Protein AF-A0A536F853-F1 (afdb_monomer_lite)

Sequence (204 aa):
SAFKYDHAPNEVQDAIARLVARERGAPIRIAADLKTIPLLEKLVARYEAEVRELAPIVNAVSRAVPRRRLRKLHVGLFGYSRGTAGVTLPRAIPFCASLYSLGVPPELIGLAAVSDGDWAWLRKTIPTLEAELRDAVRFFDVAALGSLPALVRESAERALVLVGAVSDEEHREVAREVRRSADRGGAELGELIVRAAAVRHFLG

Secondary structure (DSSP, 8-state):
-HHHHTS-HHHHHHHHHHHHHPPP-PPP-GGGSTTHHHHHHHHHHHHHHHHHHHHHHHHHHTTSS-----PPP--STTPPPSEETTEE---HHHHHHHHHHTT--GGGTTGGG--HHHHHHHHHHSTTHHHHHHHHHTT--GGGGGGS-HHHHHHHHHHHHHH-----HHHHHHHHHHHHHHHTT-TTHHHHHHHHHHHTT---

Foldseek 3Di:
DLLCPLDDPVVSVVVVVVVVPDDDDDDQPQVVDPVRPVLVVLLLVQLLVQCVQCAVQLVLLLVLADDPDPDDPPDDPPDDDLDDSNGRHDPPLSSQLSCLLLQHGSLLGSQLSQDPVNLVVCCVRPVCSLVVLLLSLQSHDPVCLVVGDPSSSSSNVSSCVSRNHHYDPQLNVLSVVLVVCSVVVNPCNNVSSVSSCSSSSHSD

Structure (mmCIF, N/CA/C/O backbone):
data_AF-A0A536F853-F1
#
_entry.id   AF-A0A536F853-F1
#
loop_
_atom_site.group_PDB
_atom_site.id
_atom_site.type_symbol
_atom_site.label_atom_id
_atom_site.label_alt_id
_atom_site.label_comp_id
_atom_site.label_asym_id
_atom_site.label_entity_id
_atom_site.label_seq_id
_atom_site.pdbx_PDB_ins_code
_atom_site.Cartn_x
_atom_site.Cartn_y
_atom_site.Cartn_z
_atom_site.occupancy
_atom_site.B_iso_or_equiv
_atom_site.auth_seq_id
_atom_site.auth_comp_id
_atom_site.auth_asym_id
_atom_site.auth_atom_id
_atom_site.pdbx_PDB_model_num
ATOM 1 N N 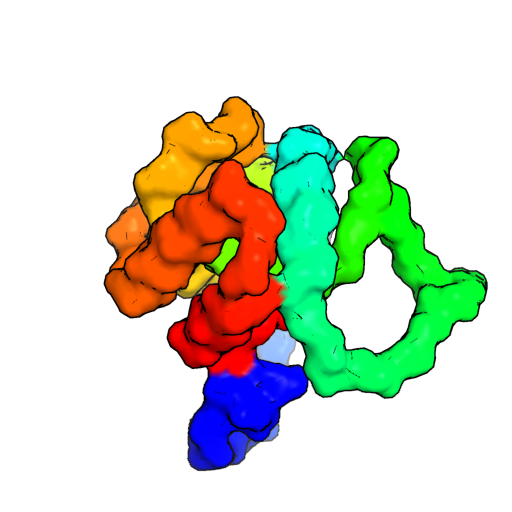. SER A 1 1 ? -1.432 -17.790 0.063 1.00 79.62 1 SER A N 1
ATOM 2 C CA . SER A 1 1 ? -2.545 -18.479 0.756 1.00 79.62 1 SER A CA 1
ATOM 3 C C . SER A 1 1 ? -3.869 -17.939 0.308 1.00 79.62 1 SER A C 1
ATOM 5 O O . SER A 1 1 ? -4.696 -18.762 -0.043 1.00 79.62 1 SER A O 1
ATOM 7 N N . ALA A 1 2 ? -4.022 -16.609 0.298 1.00 85.31 2 ALA A N 1
ATOM 8 C CA . ALA A 1 2 ? -5.221 -15.951 -0.197 1.00 85.31 2 ALA A CA 1
ATOM 9 C C . ALA A 1 2 ? -5.621 -16.478 -1.573 1.00 85.31 2 ALA A C 1
ATOM 11 O O . ALA A 1 2 ? -6.648 -17.126 -1.682 1.00 85.31 2 ALA A O 1
ATOM 12 N N . PHE A 1 3 ? -4.692 -16.451 -2.534 1.00 87.75 3 PHE A N 1
ATOM 13 C CA . PHE A 1 3 ? -4.917 -17.019 -3.866 1.00 87.75 3 PHE A CA 1
ATOM 14 C C . PHE A 1 3 ? -5.514 -18.440 -3.899 1.00 87.75 3 PHE A C 1
ATOM 16 O O . PHE A 1 3 ? -6.272 -18.755 -4.793 1.00 87.75 3 PHE A O 1
ATOM 23 N N . LYS A 1 4 ? -5.215 -19.310 -2.924 1.00 85.88 4 LYS A N 1
ATOM 24 C CA . LYS A 1 4 ? -5.749 -20.683 -2.882 1.00 85.88 4 LYS A CA 1
ATOM 25 C C . LYS A 1 4 ? -7.141 -20.782 -2.237 1.00 85.88 4 LYS A C 1
ATOM 27 O O . LYS A 1 4 ? -7.861 -21.727 -2.533 1.00 85.88 4 LYS A O 1
ATOM 32 N N . TYR A 1 5 ? -7.456 -19.909 -1.280 1.00 85.38 5 TYR A N 1
ATOM 33 C CA . TYR A 1 5 ? -8.593 -20.088 -0.364 1.00 85.38 5 TYR A CA 1
ATOM 34 C C . TYR A 1 5 ? -9.622 -18.956 -0.406 1.00 85.38 5 TYR A C 1
ATOM 36 O O . TYR A 1 5 ? -10.763 -19.190 -0.034 1.00 85.38 5 TYR A O 1
ATOM 44 N N . ASP A 1 6 ? -9.220 -17.763 -0.836 1.00 85.19 6 ASP A N 1
ATOM 45 C CA . ASP A 1 6 ? -10.055 -16.560 -0.891 1.00 85.19 6 ASP A CA 1
ATOM 46 C C . ASP A 1 6 ? -10.507 -16.246 -2.346 1.00 85.19 6 ASP A C 1
ATOM 48 O O . ASP A 1 6 ? -11.217 -15.268 -2.570 1.00 85.19 6 ASP A O 1
ATOM 52 N N . HIS A 1 7 ? -10.129 -17.090 -3.322 1.00 87.44 7 HIS A N 1
ATOM 53 C CA . HIS A 1 7 ? -10.510 -17.019 -4.745 1.00 87.44 7 HIS A CA 1
ATOM 54 C C . HIS A 1 7 ? -11.226 -18.296 -5.201 1.00 87.44 7 HIS A C 1
ATOM 56 O O . HIS A 1 7 ? -11.054 -19.363 -4.600 1.00 87.44 7 HIS A O 1
ATOM 62 N N . ALA A 1 8 ? -12.001 -18.206 -6.286 1.00 92.00 8 ALA A N 1
ATOM 63 C CA . ALA A 1 8 ? -12.771 -19.338 -6.788 1.00 92.00 8 ALA A CA 1
ATOM 64 C C . ALA A 1 8 ? -11.851 -20.447 -7.357 1.00 92.00 8 ALA A C 1
ATOM 66 O O . ALA A 1 8 ? -10.871 -20.145 -8.044 1.00 92.00 8 ALA A O 1
ATOM 67 N N . PRO A 1 9 ? -12.133 -21.746 -7.117 1.00 91.44 9 PRO A N 1
ATOM 68 C CA . PRO A 1 9 ? -11.241 -22.834 -7.536 1.00 91.44 9 PRO A CA 1
ATOM 69 C C . PRO A 1 9 ? -10.919 -22.864 -9.036 1.00 91.44 9 PRO A C 1
ATOM 71 O O . PRO A 1 9 ? -9.789 -23.179 -9.410 1.00 91.44 9 PRO A O 1
ATOM 74 N N . ASN A 1 10 ? -11.888 -22.518 -9.885 1.00 94.88 10 ASN A N 1
ATOM 75 C CA . ASN A 1 10 ? -11.713 -22.414 -11.333 1.00 94.88 10 ASN A CA 1
ATOM 76 C C . ASN A 1 10 ? -10.733 -21.291 -11.709 1.00 94.88 10 ASN A C 1
ATOM 78 O O . ASN A 1 10 ? -9.826 -21.528 -12.498 1.00 94.88 10 ASN A O 1
ATOM 82 N N . GLU A 1 11 ? -10.828 -20.112 -11.083 1.00 94.19 11 GLU A N 1
ATOM 83 C CA . GLU A 1 11 ? -9.885 -19.007 -11.324 1.00 94.19 11 GLU A CA 1
ATOM 84 C C . GLU A 1 11 ? -8.443 -19.414 -11.003 1.00 94.19 11 GLU A C 1
ATOM 86 O O . GLU A 1 11 ? -7.508 -19.096 -11.745 1.00 94.19 11 GLU A O 1
ATOM 91 N N . VAL A 1 12 ? -8.264 -20.159 -9.909 1.00 94.50 12 VAL A N 1
ATOM 92 C CA . VAL A 1 12 ? -6.960 -20.673 -9.480 1.00 94.50 12 VAL A CA 1
ATOM 93 C C . VAL A 1 12 ? -6.407 -21.678 -10.486 1.00 94.50 12 VAL A C 1
ATOM 95 O O . VAL A 1 12 ? -5.237 -21.588 -10.865 1.00 94.50 12 VAL A O 1
ATOM 98 N N . GLN A 1 13 ? -7.232 -22.625 -10.932 1.00 95.94 13 GLN A N 1
ATOM 99 C CA . GLN A 1 13 ? -6.847 -23.624 -11.931 1.00 95.94 13 GLN A CA 1
ATOM 100 C C . GLN A 1 13 ? -6.471 -22.967 -13.264 1.00 95.94 13 GLN A C 1
ATOM 102 O O . GLN A 1 13 ? -5.408 -23.265 -13.812 1.00 95.94 13 GLN A O 1
ATOM 107 N N . ASP A 1 14 ? -7.271 -22.009 -13.730 1.00 96.62 14 ASP A N 1
ATOM 108 C CA . ASP A 1 14 ? -7.024 -21.278 -14.973 1.00 96.62 14 ASP A CA 1
ATOM 109 C C . ASP A 1 14 ? -5.749 -20.433 -14.903 1.00 96.62 14 ASP A C 1
ATOM 111 O O . ASP A 1 14 ? -5.010 -20.309 -15.882 1.00 96.62 14 ASP A O 1
ATOM 115 N N . ALA A 1 15 ? -5.457 -19.820 -13.755 1.00 95.31 15 ALA A N 1
ATOM 116 C CA . ALA A 1 15 ? -4.211 -19.085 -13.559 1.00 95.31 15 ALA A CA 1
ATOM 117 C C . ALA A 1 15 ? -2.985 -20.010 -13.570 1.00 95.31 15 ALA A C 1
ATOM 119 O O . ALA A 1 15 ? -1.967 -19.658 -14.167 1.00 95.31 15 ALA A O 1
ATOM 120 N N . ILE A 1 16 ? -3.080 -21.197 -12.956 1.00 95.75 16 ILE A N 1
ATOM 121 C CA . ILE A 1 16 ? -2.013 -22.208 -13.003 1.00 95.75 16 ILE A CA 1
ATOM 122 C C . ILE A 1 16 ? -1.793 -22.666 -14.446 1.00 95.75 16 ILE A C 1
ATOM 124 O O . ILE A 1 16 ? -0.651 -22.680 -14.903 1.00 95.75 16 ILE A O 1
ATOM 128 N N . ALA A 1 17 ? -2.863 -22.976 -15.183 1.00 96.88 17 ALA A N 1
ATOM 129 C CA . ALA A 1 17 ? -2.776 -23.366 -16.587 1.00 96.88 17 ALA A CA 1
ATOM 130 C C . ALA A 1 17 ? -2.104 -22.273 -17.436 1.00 96.88 17 ALA A C 1
ATOM 132 O O . ALA A 1 17 ? -1.178 -22.559 -18.196 1.00 96.88 17 ALA A O 1
ATOM 133 N N . ARG A 1 18 ? -2.491 -21.004 -17.237 1.00 95.88 18 ARG A N 1
ATOM 134 C CA . ARG A 1 18 ? -1.860 -19.846 -17.891 1.00 95.88 18 ARG A CA 1
ATOM 135 C C . ARG A 1 18 ? -0.381 -19.704 -17.544 1.00 95.88 18 ARG A C 1
ATOM 137 O O . ARG A 1 18 ? 0.411 -19.397 -18.429 1.00 95.88 18 ARG A O 1
ATOM 144 N N . LEU A 1 19 ? 0.002 -19.919 -16.286 1.00 94.44 19 LEU A N 1
ATOM 145 C CA . LEU A 1 19 ? 1.399 -19.834 -15.857 1.00 94.44 19 LEU A CA 1
ATOM 146 C C . LEU A 1 19 ? 2.252 -20.945 -16.483 1.00 94.44 19 LEU A C 1
ATOM 148 O O . LEU A 1 19 ? 3.362 -20.672 -16.929 1.00 94.44 19 LEU A O 1
ATOM 152 N N . VAL A 1 20 ? 1.729 -22.173 -16.539 1.00 95.62 20 VAL A N 1
ATOM 153 C CA . VAL A 1 20 ? 2.411 -23.331 -17.140 1.00 95.62 20 VAL A CA 1
ATOM 154 C C . VAL A 1 20 ? 2.574 -23.162 -18.650 1.00 95.62 20 VAL A C 1
ATOM 156 O O . VAL A 1 20 ? 3.631 -23.482 -19.185 1.00 95.62 20 VAL A O 1
ATOM 159 N N . ALA A 1 21 ? 1.555 -22.635 -19.330 1.00 96.38 21 ALA A N 1
ATOM 160 C CA . ALA A 1 21 ? 1.582 -22.421 -20.775 1.00 96.38 21 ALA A CA 1
ATOM 161 C C . ALA A 1 21 ? 2.441 -21.218 -21.207 1.00 96.38 21 ALA A C 1
ATOM 163 O O . ALA A 1 21 ? 2.721 -21.059 -22.394 1.00 96.38 21 ALA A O 1
ATOM 164 N N . ARG A 1 22 ? 2.836 -20.336 -20.279 1.00 94.25 22 ARG A N 1
ATOM 165 C CA . ARG A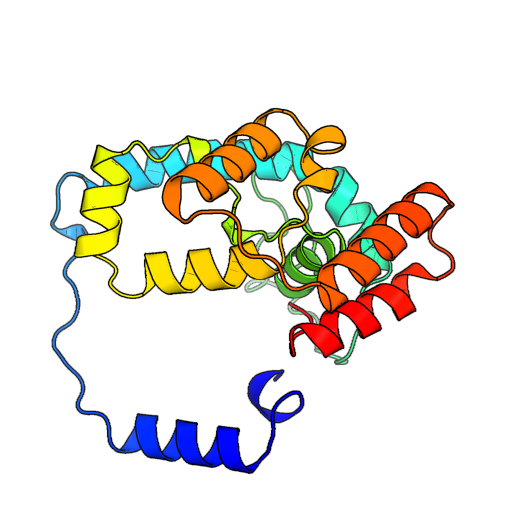 1 22 ? 3.525 -19.090 -20.620 1.00 94.25 22 ARG A CA 1
ATOM 166 C C . ARG A 1 22 ? 5.007 -19.315 -20.893 1.00 94.25 22 ARG A C 1
ATOM 168 O O . ARG A 1 22 ? 5.764 -19.740 -20.021 1.00 94.25 22 ARG A O 1
ATOM 175 N N . GLU A 1 23 ? 5.446 -18.907 -22.077 1.00 93.50 23 GLU A N 1
ATOM 176 C CA . GLU A 1 23 ? 6.867 -18.853 -22.404 1.00 93.50 23 GLU A CA 1
ATOM 177 C C . GLU A 1 23 ? 7.581 -17.762 -21.594 1.00 93.50 23 GLU A C 1
ATOM 179 O O . GLU A 1 23 ? 7.092 -16.640 -21.418 1.00 93.50 23 GLU A O 1
ATOM 184 N N . ARG A 1 24 ? 8.763 -18.104 -21.073 1.00 90.75 24 ARG A N 1
ATOM 185 C CA . ARG A 1 24 ? 9.598 -17.173 -20.309 1.00 90.75 24 ARG A CA 1
ATOM 186 C C . ARG A 1 24 ? 10.368 -16.274 -21.272 1.00 90.75 24 ARG A C 1
ATOM 188 O O . ARG A 1 24 ? 11.168 -16.759 -22.063 1.00 90.75 24 ARG A O 1
ATOM 195 N N . GLY A 1 25 ? 10.141 -14.967 -21.165 1.00 88.19 25 GLY A N 1
ATOM 196 C CA . GLY A 1 25 ? 10.898 -13.956 -21.899 1.00 88.19 25 GLY A CA 1
ATOM 197 C C . GLY A 1 25 ? 12.247 -13.623 -21.255 1.00 88.19 25 GLY A C 1
ATOM 198 O O . GLY A 1 25 ? 12.592 -14.112 -20.177 1.00 88.19 25 GLY A O 1
ATOM 199 N N . ALA A 1 26 ? 13.002 -12.746 -21.917 1.00 90.62 26 ALA A N 1
ATOM 200 C CA . ALA A 1 26 ? 14.239 -12.196 -21.376 1.00 90.62 26 ALA A CA 1
ATOM 201 C C . ALA A 1 26 ? 13.973 -11.312 -20.137 1.00 90.62 26 ALA A C 1
ATOM 203 O O . ALA A 1 26 ? 12.935 -10.647 -20.066 1.00 90.62 26 ALA A O 1
ATOM 204 N N . PRO A 1 27 ? 14.904 -11.265 -19.167 1.00 90.00 27 PRO A N 1
ATOM 205 C CA . PRO A 1 27 ? 14.763 -10.410 -17.997 1.00 90.00 27 PRO A CA 1
ATOM 206 C C . PRO A 1 27 ? 14.917 -8.931 -18.362 1.00 90.00 27 PRO A C 1
ATOM 208 O O . PRO A 1 27 ? 15.705 -8.559 -19.235 1.00 90.00 27 PRO A O 1
ATOM 211 N N . ILE A 1 28 ? 14.219 -8.075 -17.621 1.00 89.06 28 ILE A N 1
ATOM 212 C CA . ILE A 1 28 ? 14.357 -6.623 -17.730 1.00 89.06 28 ILE A CA 1
ATOM 213 C C . ILE A 1 28 ? 15.656 -6.203 -17.028 1.00 89.06 28 ILE A C 1
ATOM 215 O O . ILE A 1 28 ? 15.852 -6.467 -15.842 1.00 89.06 28 ILE A O 1
ATOM 219 N N . ARG A 1 29 ? 16.563 -5.535 -17.750 1.00 88.88 29 ARG A N 1
ATOM 220 C CA . ARG A 1 29 ? 17.884 -5.118 -17.240 1.00 88.88 29 ARG A CA 1
ATOM 221 C C . ARG A 1 29 ? 17.847 -3.744 -16.563 1.00 88.88 29 ARG A C 1
ATOM 223 O O . ARG A 1 29 ? 18.504 -2.812 -17.008 1.00 88.88 29 ARG A O 1
ATOM 230 N N . ILE A 1 30 ? 17.091 -3.632 -15.472 1.00 88.31 30 ILE A N 1
ATOM 231 C CA . ILE A 1 30 ? 16.864 -2.358 -14.762 1.00 88.31 30 ILE A CA 1
ATOM 232 C C . ILE A 1 30 ? 18.168 -1.784 -14.180 1.00 88.31 30 ILE A C 1
ATOM 234 O O . ILE A 1 30 ? 18.429 -0.591 -14.287 1.00 88.31 30 ILE A O 1
ATOM 238 N N . ALA A 1 31 ? 19.034 -2.630 -13.616 1.00 84.12 31 ALA A N 1
ATOM 239 C CA . ALA A 1 31 ? 20.255 -2.191 -12.931 1.00 84.12 31 ALA A CA 1
ATOM 240 C C . ALA A 1 31 ? 21.306 -1.518 -13.839 1.00 84.12 31 ALA A C 1
ATOM 242 O O . ALA A 1 31 ? 22.220 -0.882 -13.328 1.00 84.12 31 ALA A O 1
ATOM 243 N N . ALA A 1 32 ? 21.198 -1.661 -15.164 1.00 86.12 32 ALA A N 1
ATOM 244 C CA . ALA A 1 32 ? 22.125 -1.038 -16.111 1.00 86.12 32 ALA A CA 1
ATOM 245 C C . ALA A 1 32 ? 21.784 0.433 -16.419 1.00 86.12 32 ALA A C 1
ATOM 247 O O . ALA A 1 32 ? 22.607 1.138 -16.998 1.00 86.12 32 ALA A O 1
ATOM 248 N N . ASP A 1 33 ? 20.582 0.895 -16.063 1.00 91.25 33 ASP A N 1
ATOM 249 C CA . ASP A 1 33 ? 20.176 2.284 -16.265 1.00 91.25 33 ASP A CA 1
ATOM 250 C C . ASP A 1 33 ? 20.724 3.171 -15.136 1.00 91.25 33 ASP A C 1
ATOM 252 O O . ASP A 1 33 ? 20.534 2.888 -13.950 1.00 91.25 33 ASP A O 1
ATOM 256 N N . LEU A 1 34 ? 21.377 4.275 -15.507 1.00 92.75 34 LEU A N 1
ATOM 257 C CA . LEU A 1 34 ? 21.958 5.242 -14.571 1.00 92.75 34 LEU A CA 1
ATOM 258 C C . LEU A 1 34 ? 20.906 5.902 -13.661 1.00 92.75 34 LEU A C 1
ATOM 260 O O . LEU A 1 34 ? 21.263 6.433 -12.611 1.00 92.75 34 LEU A O 1
ATOM 264 N N . LYS A 1 35 ? 19.618 5.866 -14.031 1.00 92.50 35 LYS A N 1
ATOM 265 C CA . LYS A 1 35 ? 18.515 6.379 -13.205 1.00 92.50 35 LYS A CA 1
ATOM 266 C C . LYS A 1 35 ? 18.144 5.469 -12.037 1.00 92.50 35 LYS A C 1
ATOM 268 O O . LYS A 1 35 ? 17.580 5.958 -11.061 1.00 92.50 35 LYS A O 1
ATOM 273 N N . THR A 1 36 ? 18.447 4.175 -12.116 1.00 94.06 36 THR A N 1
ATOM 274 C CA . THR A 1 36 ? 17.911 3.169 -11.189 1.00 94.06 36 THR A CA 1
ATOM 275 C C . THR A 1 36 ? 18.331 3.412 -9.744 1.00 94.06 36 THR A C 1
ATOM 277 O O . THR A 1 36 ? 17.473 3.485 -8.866 1.00 94.06 36 THR A O 1
ATOM 280 N N . ILE A 1 37 ? 19.635 3.551 -9.489 1.00 95.00 37 ILE A N 1
ATOM 281 C CA . ILE A 1 37 ? 20.154 3.718 -8.123 1.00 95.00 37 ILE A CA 1
ATOM 282 C C . ILE A 1 37 ? 19.717 5.062 -7.514 1.00 95.00 37 ILE A C 1
ATOM 284 O O . ILE A 1 37 ? 19.120 5.033 -6.437 1.00 95.00 37 ILE A O 1
ATOM 288 N N . PRO A 1 38 ? 19.870 6.218 -8.197 1.00 95.12 38 PRO A N 1
ATOM 289 C CA . PRO A 1 38 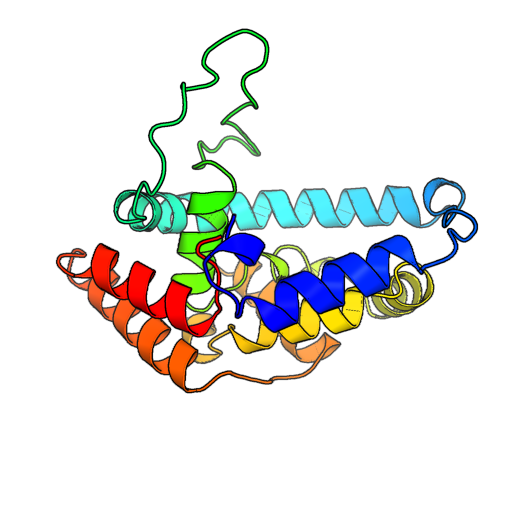? 19.414 7.498 -7.651 1.00 95.12 38 PRO A CA 1
ATOM 290 C C . PRO A 1 38 ? 17.910 7.555 -7.360 1.00 95.12 38 PRO A C 1
ATOM 292 O O . PRO A 1 38 ? 17.489 8.197 -6.400 1.00 95.12 38 PRO A O 1
ATOM 295 N N . LEU A 1 39 ? 17.075 6.913 -8.186 1.00 95.81 39 LEU A N 1
ATOM 296 C CA . LEU A 1 39 ? 15.633 6.850 -7.938 1.00 95.81 39 LEU A CA 1
ATOM 297 C C . LEU A 1 39 ? 15.307 5.964 -6.730 1.00 95.81 39 LEU A C 1
ATOM 299 O O . LEU A 1 39 ? 14.489 6.347 -5.895 1.00 95.81 39 LEU A O 1
ATOM 303 N N . LEU A 1 40 ? 15.963 4.807 -6.613 1.00 95.31 40 LEU A N 1
ATOM 304 C CA . LEU A 1 40 ? 15.784 3.906 -5.476 1.00 95.31 40 LEU A CA 1
ATOM 305 C C . LEU A 1 40 ? 16.160 4.584 -4.153 1.00 95.31 40 LEU A C 1
ATOM 307 O O . LEU A 1 40 ? 15.410 4.475 -3.190 1.00 95.31 40 LEU A O 1
ATOM 311 N N . GLU A 1 41 ? 17.271 5.317 -4.104 1.00 96.25 41 GLU A N 1
ATOM 312 C CA . GLU A 1 41 ? 17.703 6.040 -2.900 1.00 96.25 41 GLU A CA 1
ATOM 313 C C . GLU A 1 41 ? 16.665 7.077 -2.448 1.00 96.25 41 GLU A C 1
ATOM 315 O O . GLU A 1 41 ? 16.319 7.134 -1.266 1.00 96.25 41 GLU A O 1
ATOM 320 N N . LYS A 1 42 ? 16.100 7.848 -3.389 1.00 97.12 42 LYS A N 1
ATOM 321 C CA . LYS A 1 42 ? 15.022 8.812 -3.100 1.00 97.12 42 LYS A CA 1
ATOM 322 C C . LYS A 1 42 ? 13.762 8.121 -2.581 1.00 97.12 42 LYS A C 1
ATOM 324 O O . LYS A 1 42 ? 13.178 8.575 -1.597 1.00 97.12 42 LYS A O 1
ATOM 329 N N . LEU A 1 43 ? 13.357 7.026 -3.228 1.00 96.81 43 LEU A N 1
ATOM 330 C CA . LEU A 1 43 ? 12.198 6.227 -2.827 1.00 96.81 43 LEU A CA 1
ATOM 331 C C . LEU A 1 43 ? 12.377 5.645 -1.425 1.00 96.81 43 LEU A C 1
ATOM 333 O O . LEU A 1 43 ? 11.475 5.773 -0.604 1.00 96.81 43 LEU A O 1
ATOM 337 N N . VAL A 1 44 ? 13.539 5.057 -1.128 1.00 96.38 44 VAL A N 1
ATOM 338 C CA . VAL A 1 44 ? 13.849 4.482 0.190 1.00 96.38 44 VAL A CA 1
ATOM 339 C C . VAL A 1 44 ? 13.824 5.561 1.266 1.00 96.38 44 VAL A C 1
ATOM 341 O O . VAL A 1 44 ? 13.143 5.386 2.275 1.00 96.38 44 VAL A O 1
ATOM 344 N N . ALA A 1 45 ? 14.488 6.698 1.041 1.00 96.81 45 ALA A N 1
ATOM 345 C CA . ALA A 1 45 ? 14.506 7.794 2.006 1.00 96.81 45 ALA A CA 1
ATOM 346 C C . ALA A 1 45 ? 13.088 8.300 2.324 1.00 96.81 45 ALA A C 1
ATOM 348 O O . ALA A 1 45 ? 12.753 8.538 3.489 1.00 96.81 45 ALA A O 1
ATOM 349 N N . ARG A 1 46 ? 12.235 8.424 1.297 1.00 97.75 46 ARG A N 1
ATOM 350 C CA . ARG A 1 46 ? 10.845 8.853 1.471 1.00 97.75 46 ARG A CA 1
ATOM 351 C C . ARG A 1 46 ? 9.990 7.793 2.159 1.00 97.75 46 ARG A C 1
ATOM 353 O O . ARG A 1 46 ? 9.283 8.114 3.112 1.00 97.75 46 ARG A O 1
ATOM 360 N N . TYR A 1 47 ? 10.100 6.541 1.725 1.00 97.31 47 TYR A N 1
ATOM 361 C CA . TYR A 1 47 ? 9.405 5.402 2.318 1.00 97.31 47 TYR A CA 1
ATOM 362 C C . TYR A 1 47 ? 9.718 5.274 3.813 1.00 97.31 47 TYR A C 1
ATOM 364 O O . TYR A 1 47 ? 8.809 5.179 4.631 1.00 97.31 47 TYR A O 1
ATOM 372 N N . GLU A 1 48 ? 10.993 5.343 4.203 1.00 95.25 48 GLU A N 1
ATOM 373 C CA . GLU A 1 48 ? 11.397 5.249 5.608 1.00 95.25 48 GLU A CA 1
ATOM 374 C C . GLU A 1 48 ? 10.870 6.402 6.470 1.00 95.25 48 GLU A C 1
ATOM 376 O O . GLU A 1 48 ? 10.574 6.200 7.651 1.00 95.25 48 GLU A O 1
ATOM 381 N N . ALA A 1 49 ? 10.766 7.610 5.909 1.00 96.56 49 ALA A N 1
ATOM 382 C CA . ALA A 1 49 ? 10.204 8.762 6.606 1.00 96.56 49 ALA A CA 1
ATOM 383 C C . ALA A 1 49 ? 8.698 8.595 6.855 1.00 96.56 49 ALA A C 1
ATOM 385 O O . ALA A 1 49 ? 8.239 8.775 7.981 1.00 96.56 49 ALA A O 1
ATOM 386 N N . GLU A 1 50 ? 7.947 8.169 5.843 1.00 97.38 50 GLU A N 1
ATOM 387 C CA . GLU A 1 50 ? 6.502 7.931 5.947 1.00 97.38 50 GLU A CA 1
ATOM 388 C C . GLU A 1 50 ? 6.164 6.737 6.841 1.00 97.38 50 GLU A C 1
ATOM 390 O O . GLU A 1 50 ? 5.248 6.794 7.662 1.00 97.38 50 GLU A O 1
ATOM 395 N N . VAL A 1 51 ? 6.943 5.659 6.750 1.00 95.12 51 VAL A N 1
ATOM 396 C CA . VAL A 1 51 ? 6.784 4.484 7.611 1.00 95.12 51 VAL A CA 1
ATOM 397 C C . VAL A 1 51 ? 6.974 4.837 9.086 1.00 95.12 51 VAL A C 1
ATOM 399 O O . VAL A 1 51 ? 6.262 4.296 9.935 1.00 95.12 51 VAL A O 1
ATOM 402 N N . ARG A 1 52 ? 7.888 5.762 9.413 1.00 95.12 52 ARG A N 1
ATOM 403 C CA . ARG A 1 52 ? 8.037 6.275 10.784 1.00 95.12 52 ARG A CA 1
ATOM 404 C C . ARG A 1 52 ? 6.774 6.985 11.271 1.00 95.12 52 ARG A C 1
ATOM 406 O O . ARG A 1 52 ? 6.364 6.736 12.402 1.00 95.12 52 ARG A O 1
ATOM 413 N N . GLU A 1 53 ? 6.139 7.805 10.433 1.00 95.38 53 GLU A N 1
ATOM 414 C CA . GLU A 1 53 ? 4.877 8.477 10.780 1.00 95.38 53 GLU A CA 1
ATOM 415 C C . GLU A 1 53 ? 3.710 7.488 10.937 1.00 95.38 53 GLU A C 1
ATOM 417 O O . GLU A 1 53 ? 2.865 7.649 11.818 1.00 95.38 53 GLU A O 1
ATOM 422 N N . LEU A 1 54 ? 3.679 6.431 10.120 1.00 95.50 54 LEU A N 1
ATOM 423 C CA . LEU A 1 54 ? 2.636 5.401 10.163 1.00 95.50 54 LEU A CA 1
ATOM 424 C C . LEU A 1 54 ? 2.801 4.401 11.308 1.00 95.50 54 LEU A C 1
ATOM 426 O O . LEU A 1 54 ? 1.826 3.747 11.691 1.00 95.50 54 LEU A O 1
ATOM 430 N N . ALA A 1 55 ? 4.006 4.258 11.862 1.00 94.06 55 ALA A N 1
ATOM 431 C CA . ALA A 1 55 ? 4.316 3.208 12.826 1.00 94.06 55 ALA A CA 1
ATOM 432 C C . ALA A 1 55 ? 3.353 3.158 14.030 1.00 94.06 55 ALA A C 1
ATOM 434 O O . ALA A 1 55 ? 2.893 2.057 14.346 1.00 94.06 55 ALA A O 1
ATOM 435 N N . PRO A 1 56 ? 2.977 4.274 14.693 1.00 94.06 56 PRO A N 1
ATOM 436 C CA . PRO A 1 56 ? 2.026 4.234 15.806 1.00 94.06 56 PRO A CA 1
ATOM 437 C C . PRO A 1 56 ? 0.644 3.708 15.392 1.00 94.06 56 PRO A C 1
ATOM 439 O O . PRO A 1 56 ? 0.091 2.836 16.064 1.00 94.06 56 PRO A O 1
ATOM 442 N N . ILE A 1 57 ? 0.125 4.180 14.254 1.00 93.88 57 ILE A N 1
ATOM 443 C CA . ILE A 1 57 ? -1.197 3.812 13.723 1.00 93.88 57 ILE A CA 1
ATOM 444 C C . ILE A 1 57 ? -1.213 2.324 13.354 1.00 93.88 57 ILE A C 1
ATOM 446 O O . ILE A 1 57 ? -2.069 1.560 13.807 1.00 93.88 57 ILE A O 1
ATOM 450 N N . VAL A 1 58 ? -0.213 1.876 12.591 1.00 94.88 58 VAL A N 1
ATOM 451 C CA . VAL A 1 58 ? -0.104 0.481 12.153 1.00 94.88 58 VAL A CA 1
ATOM 452 C C . VAL A 1 58 ? 0.079 -0.466 13.343 1.00 94.88 58 VAL A C 1
ATOM 454 O O . VAL A 1 58 ? -0.523 -1.544 13.375 1.00 94.88 58 VAL A O 1
ATOM 457 N N . ASN A 1 59 ? 0.863 -0.079 14.352 1.00 94.00 59 ASN A N 1
ATOM 458 C CA . ASN A 1 59 ? 1.067 -0.869 15.569 1.00 94.00 59 ASN A CA 1
ATOM 459 C C . ASN A 1 59 ? -0.177 -0.948 16.464 1.00 94.00 59 ASN A C 1
ATOM 461 O O . ASN A 1 59 ? -0.314 -1.911 17.223 1.00 94.00 59 ASN A O 1
ATOM 465 N N . ALA A 1 60 ? -1.072 0.038 16.416 1.00 93.12 60 ALA A N 1
ATOM 466 C CA . ALA A 1 60 ? -2.349 -0.025 17.119 1.00 93.12 60 ALA A CA 1
ATOM 467 C C . ALA A 1 60 ? -3.294 -1.022 16.429 1.00 93.12 60 ALA A C 1
ATOM 469 O O . ALA A 1 60 ? -3.747 -1.980 17.056 1.00 93.12 60 ALA A O 1
ATOM 470 N N . VAL A 1 61 ? -3.500 -0.865 15.117 1.00 94.19 61 VAL A N 1
ATOM 471 C CA . VAL A 1 61 ? -4.451 -1.681 14.340 1.00 94.19 61 VAL A CA 1
ATOM 472 C C . VAL A 1 61 ? -3.984 -3.128 14.172 1.00 94.19 61 VAL A C 1
ATOM 474 O O . VAL A 1 61 ? -4.784 -4.058 14.263 1.00 94.19 61 VAL A O 1
ATOM 477 N N . SER A 1 62 ? -2.676 -3.357 14.014 1.00 93.38 62 SER A N 1
ATOM 478 C CA . SER A 1 62 ? -2.135 -4.701 13.748 1.00 93.38 62 SER A CA 1
ATOM 479 C C . SER A 1 62 ? -2.365 -5.704 14.882 1.00 93.38 62 SER A C 1
ATOM 481 O O . SER A 1 62 ? -2.292 -6.912 14.651 1.00 93.38 62 SER A O 1
ATOM 483 N N . ARG A 1 63 ? -2.681 -5.234 16.097 1.00 92.50 63 ARG A N 1
ATOM 484 C CA . ARG A 1 63 ? -3.034 -6.092 17.242 1.00 92.50 63 ARG A CA 1
ATOM 485 C C . ARG A 1 63 ? -4.377 -6.792 17.052 1.00 92.50 63 ARG A C 1
ATOM 487 O O . ARG A 1 63 ? -4.546 -7.892 17.566 1.00 92.50 63 ARG A O 1
ATOM 494 N N . ALA A 1 64 ? -5.289 -6.175 16.303 1.00 93.50 64 ALA A N 1
ATOM 495 C CA . ALA A 1 64 ? -6.599 -6.728 15.980 1.00 93.50 64 ALA A CA 1
ATOM 496 C C . ALA A 1 64 ? -6.579 -7.618 14.723 1.00 93.50 64 ALA A C 1
ATOM 498 O O . ALA A 1 64 ? -7.562 -8.296 14.435 1.00 93.50 64 ALA A O 1
ATOM 499 N N . VAL A 1 65 ? -5.467 -7.656 13.975 1.00 92.50 65 VAL A N 1
ATOM 500 C CA . VAL A 1 65 ? -5.364 -8.476 12.761 1.00 92.50 65 VAL A CA 1
ATOM 501 C C . VAL A 1 65 ? -5.403 -9.969 13.131 1.00 92.50 65 VAL A C 1
ATOM 503 O O . VAL A 1 65 ? -4.547 -10.447 13.887 1.00 92.50 65 VAL A O 1
ATOM 506 N N . PRO A 1 66 ? -6.345 -10.751 12.571 1.00 86.88 66 PRO A N 1
ATOM 507 C CA . PRO A 1 66 ? -6.529 -12.151 12.926 1.00 86.88 66 PRO A CA 1
ATOM 508 C C . PRO A 1 66 ? -5.323 -13.002 12.525 1.00 86.88 66 PRO A C 1
ATOM 510 O O . PRO A 1 66 ? -4.823 -12.975 11.395 1.00 86.88 66 PRO A O 1
ATOM 513 N N . ARG A 1 67 ? -4.885 -13.863 13.443 1.00 76.38 67 ARG A N 1
ATOM 514 C CA . ARG A 1 67 ? -3.804 -14.821 13.193 1.00 76.38 67 ARG A CA 1
ATOM 515 C C . ARG A 1 67 ? -4.355 -16.090 12.547 1.00 76.38 67 ARG A C 1
ATOM 517 O O . ARG A 1 67 ? -4.545 -17.099 13.210 1.00 76.38 67 ARG A O 1
ATOM 524 N N . ARG A 1 68 ? -4.550 -16.082 11.224 1.00 63.09 68 ARG A N 1
ATOM 525 C CA . ARG A 1 68 ? -5.084 -17.249 10.480 1.00 63.09 68 ARG A CA 1
ATOM 526 C C . ARG A 1 68 ? -4.133 -18.462 10.385 1.00 63.09 68 ARG A C 1
ATOM 528 O O . ARG A 1 68 ? -4.498 -19.477 9.803 1.00 63.09 68 ARG A O 1
ATOM 535 N N . ARG A 1 69 ? -2.893 -18.392 10.894 1.00 60.91 69 ARG A N 1
ATOM 536 C CA . ARG A 1 69 ? -1.944 -19.528 10.902 1.00 60.91 69 ARG A CA 1
ATOM 537 C C . ARG A 1 69 ? -1.101 -19.563 12.175 1.00 60.91 69 ARG A C 1
ATOM 539 O O . ARG A 1 69 ? -0.363 -18.615 12.441 1.00 60.91 69 ARG A O 1
ATOM 546 N N . LEU A 1 70 ? -1.106 -20.702 12.868 1.00 40.97 70 LEU A N 1
ATOM 547 C CA . LEU A 1 70 ? -0.076 -21.082 13.839 1.00 40.97 70 LEU A CA 1
ATOM 548 C C . LEU A 1 70 ? 1.227 -21.377 13.077 1.00 40.97 70 LEU A C 1
ATOM 550 O O . LEU A 1 70 ? 1.499 -22.507 12.684 1.00 40.97 70 LEU A O 1
ATOM 554 N N . ARG A 1 71 ? 2.015 -20.342 12.769 1.00 53.44 71 ARG A N 1
ATOM 555 C CA . ARG A 1 71 ? 3.354 -20.517 12.184 1.00 53.44 71 ARG A CA 1
ATOM 556 C C . ARG A 1 71 ? 4.372 -20.620 13.316 1.00 53.44 71 ARG A C 1
ATOM 558 O O . ARG A 1 71 ? 4.310 -19.813 14.243 1.00 53.44 71 ARG A O 1
ATOM 565 N N . LYS A 1 72 ? 5.356 -21.524 13.201 1.00 42.06 72 LYS A N 1
ATOM 566 C CA . LYS A 1 72 ? 6.595 -21.417 13.991 1.00 42.06 72 LYS A CA 1
ATOM 567 C C . LYS A 1 72 ? 7.114 -19.983 13.847 1.00 42.06 72 LYS A C 1
ATOM 569 O O . LYS A 1 72 ? 7.276 -19.480 12.731 1.00 42.06 72 LYS A O 1
ATOM 574 N N . LEU A 1 73 ? 7.319 -19.290 14.964 1.00 47.78 73 LEU A N 1
ATOM 575 C CA . LEU A 1 73 ? 7.984 -17.995 14.932 1.00 47.78 73 LEU A CA 1
ATOM 576 C C . LEU A 1 73 ? 9.399 -18.226 14.386 1.00 47.78 73 LEU A C 1
ATOM 578 O O . LEU A 1 73 ? 10.161 -18.988 14.967 1.00 47.78 73 LEU A O 1
ATOM 582 N N . HIS A 1 74 ? 9.759 -17.570 13.280 1.00 49.34 74 HIS A N 1
ATOM 583 C CA . HIS A 1 74 ? 11.165 -17.389 12.910 1.00 49.34 74 HIS A CA 1
ATOM 584 C C . HIS A 1 74 ? 11.794 -16.415 13.923 1.00 49.34 74 HIS A C 1
ATOM 586 O O . HIS A 1 74 ? 11.886 -15.215 13.670 1.00 49.34 74 HIS A O 1
ATOM 592 N N . VAL A 1 75 ? 12.094 -16.916 15.122 1.00 47.91 75 VAL A N 1
ATOM 593 C CA . VAL A 1 75 ? 12.977 -16.298 16.119 1.00 47.91 75 VAL A CA 1
ATOM 594 C C . VAL A 1 75 ? 14.320 -17.015 16.015 1.00 47.91 75 VAL A C 1
ATOM 596 O O . VAL A 1 75 ? 14.363 -18.238 16.111 1.00 47.91 75 VAL A O 1
ATOM 599 N N . GLY A 1 76 ? 15.393 -16.271 15.745 1.00 46.97 76 GLY A N 1
ATOM 600 C CA . GLY A 1 76 ? 16.740 -16.810 15.525 1.00 46.97 76 GLY A CA 1
ATOM 601 C C . GLY A 1 76 ? 17.489 -16.084 14.403 1.00 46.97 76 GLY A C 1
ATOM 602 O O . GLY A 1 76 ? 16.996 -15.090 13.875 1.00 46.97 76 GLY A O 1
ATOM 603 N N . LEU A 1 77 ? 18.656 -16.611 14.023 1.00 43.94 77 LEU A N 1
ATOM 604 C CA . LEU A 1 77 ? 19.647 -16.028 13.096 1.00 43.94 77 LEU A CA 1
ATOM 605 C C . LEU A 1 77 ? 19.112 -15.657 11.688 1.00 43.94 77 LEU A C 1
ATOM 607 O O . LEU A 1 77 ? 19.743 -14.887 10.976 1.00 43.94 77 LEU A O 1
ATOM 611 N N . PHE A 1 78 ? 17.936 -16.167 11.303 1.00 44.72 78 PHE A N 1
ATOM 612 C CA . PHE A 1 78 ? 17.247 -15.885 10.030 1.00 44.72 78 PHE A CA 1
ATOM 613 C C . PHE A 1 78 ? 15.947 -15.078 10.206 1.00 44.72 78 PHE A C 1
ATOM 615 O O . PHE A 1 78 ? 15.080 -15.056 9.329 1.00 44.72 78 PHE A O 1
ATOM 622 N N . GLY A 1 79 ? 15.748 -14.472 11.377 1.00 43.09 79 GLY A N 1
ATOM 623 C CA . GLY A 1 79 ? 14.641 -13.559 11.621 1.00 43.09 79 GLY A CA 1
ATOM 624 C C . GLY A 1 79 ? 14.887 -12.239 10.899 1.00 43.09 79 GLY A C 1
ATOM 625 O O . GLY A 1 79 ? 15.888 -11.577 11.152 1.00 43.09 79 GLY A O 1
ATOM 626 N N . TYR A 1 80 ? 13.967 -11.834 10.023 1.00 48.19 80 TYR A N 1
ATOM 627 C CA . TYR A 1 80 ? 13.973 -10.480 9.470 1.00 48.19 80 TYR A CA 1
ATOM 628 C C . TYR A 1 80 ? 13.951 -9.466 10.619 1.00 48.19 80 TYR A C 1
ATOM 630 O O . TYR A 1 80 ? 13.132 -9.594 11.539 1.00 48.19 80 TYR A O 1
ATOM 638 N N . SER A 1 81 ? 14.863 -8.488 10.572 1.00 49.81 81 SER A N 1
ATOM 639 C CA . SER A 1 81 ? 14.891 -7.387 11.535 1.00 49.81 81 SER A CA 1
ATOM 640 C C . SER A 1 81 ? 13.498 -6.769 11.629 1.00 49.81 81 SER A C 1
ATOM 642 O O . SER A 1 81 ? 12.872 -6.462 10.618 1.00 49.81 81 SER A O 1
ATOM 644 N N . ARG A 1 82 ? 12.999 -6.615 12.858 1.00 57.31 82 ARG A N 1
ATOM 645 C CA . ARG A 1 82 ? 11.731 -5.917 13.133 1.00 57.31 82 ARG A CA 1
ATOM 646 C C . ARG A 1 82 ? 11.919 -4.405 13.255 1.00 57.31 82 ARG A C 1
ATOM 648 O O . ARG A 1 82 ? 10.932 -3.697 13.419 1.00 57.31 82 ARG A O 1
ATOM 655 N N . GLY A 1 83 ? 13.174 -3.952 13.227 1.00 57.03 83 GLY A N 1
ATOM 656 C CA . GLY A 1 83 ? 13.558 -2.552 13.236 1.00 57.03 83 GLY A CA 1
ATOM 657 C C . GLY A 1 83 ? 13.914 -2.104 11.828 1.00 57.03 83 GLY A C 1
ATOM 658 O O . GLY A 1 83 ? 14.920 -2.553 11.278 1.00 57.03 83 GLY A O 1
ATOM 659 N N . THR A 1 84 ? 13.103 -1.218 11.269 1.00 62.94 84 THR A N 1
ATOM 660 C CA . THR A 1 84 ? 13.406 -0.446 10.057 1.00 62.94 84 THR A CA 1
ATOM 661 C C . THR A 1 84 ? 13.195 1.018 10.405 1.00 62.94 84 THR A C 1
ATOM 663 O O . THR A 1 84 ? 12.225 1.340 11.090 1.00 62.94 84 THR A O 1
ATOM 666 N N . ALA A 1 85 ? 14.108 1.898 9.991 1.00 61.28 85 ALA A N 1
ATOM 667 C CA . ALA A 1 85 ? 14.016 3.334 10.259 1.00 61.28 85 ALA A CA 1
ATOM 668 C C . ALA A 1 85 ? 13.833 3.712 11.754 1.00 61.28 85 ALA A C 1
ATOM 670 O O . ALA A 1 85 ? 13.143 4.673 12.079 1.00 61.28 85 ALA A O 1
ATOM 671 N N . GLY A 1 86 ? 14.414 2.945 12.687 1.00 72.56 86 GLY A N 1
ATOM 672 C CA . GLY A 1 86 ? 14.355 3.232 14.131 1.00 72.56 86 GLY A CA 1
ATOM 673 C C . GLY A 1 86 ? 13.023 2.906 14.824 1.00 72.56 86 GLY A C 1
ATOM 674 O O . GLY A 1 86 ? 12.901 3.127 16.027 1.00 72.56 86 GLY A O 1
ATOM 675 N N . VAL A 1 87 ? 12.043 2.344 14.108 1.00 82.75 87 VAL A N 1
ATOM 676 C CA . VAL A 1 87 ? 10.744 1.929 14.660 1.00 82.75 87 VAL A CA 1
ATOM 677 C C . VAL A 1 87 ? 10.582 0.414 14.619 1.00 82.75 87 VAL A C 1
ATOM 679 O O . VAL A 1 87 ? 11.106 -0.261 13.735 1.00 82.75 87 VAL A O 1
ATOM 682 N N . THR A 1 88 ? 9.838 -0.131 15.585 1.00 85.94 88 THR A N 1
ATOM 683 C CA . THR A 1 88 ? 9.429 -1.541 15.551 1.00 85.94 88 THR A CA 1
ATOM 684 C C . THR A 1 88 ? 8.090 -1.656 14.839 1.00 85.94 88 THR A C 1
ATOM 686 O O . THR A 1 88 ? 7.107 -1.070 15.290 1.00 85.94 88 THR A O 1
ATOM 689 N N . LEU A 1 89 ? 8.049 -2.419 13.750 1.00 89.25 89 LEU A N 1
ATOM 690 C CA . LEU A 1 89 ? 6.844 -2.647 12.949 1.00 89.25 89 LEU A CA 1
ATOM 691 C C . LEU A 1 89 ? 6.376 -4.100 13.057 1.00 89.25 89 LEU A C 1
ATOM 693 O O . LEU A 1 89 ? 7.169 -4.999 13.376 1.00 89.25 89 LEU A O 1
ATOM 697 N N . PRO A 1 90 ? 5.090 -4.375 12.775 1.00 88.75 90 PRO A N 1
ATOM 698 C CA . PRO A 1 90 ? 4.650 -5.744 12.616 1.00 88.75 90 PRO A CA 1
ATOM 699 C C . PRO A 1 90 ? 5.259 -6.352 11.342 1.00 88.75 90 PRO A C 1
ATOM 701 O O . PRO A 1 90 ? 5.897 -5.690 10.527 1.00 88.75 90 PRO A O 1
ATOM 704 N N . ARG A 1 91 ? 5.044 -7.654 11.144 1.00 87.31 91 ARG A N 1
ATOM 705 C CA . ARG A 1 91 ? 5.407 -8.311 9.878 1.00 87.31 91 ARG A CA 1
ATOM 706 C C . ARG A 1 91 ? 4.604 -7.720 8.711 1.00 87.31 91 ARG A C 1
ATOM 708 O O . ARG A 1 91 ? 3.536 -7.159 8.932 1.00 87.31 91 ARG A O 1
ATOM 715 N N . ALA A 1 92 ? 5.068 -7.967 7.484 1.00 90.50 92 ALA A N 1
ATOM 716 C CA . ALA A 1 92 ? 4.433 -7.483 6.255 1.00 90.50 92 ALA A CA 1
ATOM 717 C C . ALA A 1 92 ? 2.914 -7.734 6.202 1.00 90.50 92 ALA A C 1
ATOM 719 O O . ALA A 1 92 ? 2.164 -6.800 5.978 1.00 90.50 92 ALA A O 1
ATOM 720 N N . ILE A 1 93 ? 2.441 -8.949 6.520 1.00 91.31 93 ILE A N 1
ATOM 721 C CA . ILE A 1 93 ? 0.999 -9.258 6.443 1.00 91.31 93 ILE A CA 1
ATOM 722 C C . ILE A 1 93 ? 0.163 -8.361 7.380 1.00 91.31 93 ILE A C 1
ATOM 724 O O . ILE A 1 93 ? -0.737 -7.693 6.885 1.00 91.31 93 ILE A O 1
ATOM 728 N N . PRO A 1 94 ? 0.412 -8.284 8.710 1.00 93.69 94 PRO A N 1
ATOM 729 C CA . PRO A 1 94 ? -0.325 -7.331 9.539 1.00 93.69 94 PRO A CA 1
ATOM 730 C C . PRO A 1 94 ? -0.074 -5.860 9.189 1.00 93.69 94 PRO A C 1
ATOM 732 O O . PRO A 1 94 ? -0.963 -5.052 9.418 1.00 93.69 94 PRO A O 1
ATOM 735 N N . PHE A 1 95 ? 1.098 -5.503 8.652 1.00 95.12 95 PHE A N 1
ATOM 736 C CA . PHE A 1 95 ? 1.369 -4.146 8.166 1.00 95.12 95 PHE A CA 1
ATOM 737 C C . PHE A 1 95 ? 0.409 -3.775 7.025 1.00 95.12 95 PHE A C 1
ATOM 739 O O . PHE A 1 95 ? -0.352 -2.816 7.153 1.00 95.12 95 PHE A O 1
ATOM 746 N N . CYS A 1 96 ? 0.367 -4.593 5.969 1.00 96.50 96 CYS A N 1
ATOM 747 C CA . CYS A 1 96 ? -0.539 -4.418 4.837 1.00 96.50 96 CYS A CA 1
ATOM 748 C C . CYS A 1 96 ? -2.003 -4.504 5.278 1.00 96.50 96 CYS A C 1
ATOM 750 O O . CYS A 1 96 ? -2.805 -3.653 4.908 1.00 96.50 96 CYS A O 1
ATOM 752 N N . ALA A 1 97 ? -2.348 -5.478 6.125 1.00 96.31 97 ALA A N 1
ATOM 753 C CA . ALA A 1 97 ? -3.711 -5.654 6.612 1.00 96.31 97 ALA A CA 1
ATOM 754 C C . ALA A 1 97 ? -4.219 -4.427 7.370 1.00 96.31 97 ALA A C 1
ATOM 756 O O . ALA A 1 97 ? -5.357 -4.021 7.147 1.00 96.31 97 ALA A O 1
ATOM 757 N N . SER A 1 98 ? -3.401 -3.823 8.237 1.00 96.94 98 SER A N 1
ATOM 758 C CA . SER A 1 98 ? -3.764 -2.589 8.937 1.00 96.94 98 SER A CA 1
ATOM 759 C C . SER A 1 98 ? -4.043 -1.455 7.957 1.00 96.94 98 SER A C 1
ATOM 761 O O . SER A 1 98 ? -5.093 -0.826 8.024 1.00 96.94 98 SER A O 1
ATOM 763 N N . LEU A 1 99 ? -3.113 -1.220 7.035 1.00 97.75 99 LEU A N 1
ATOM 764 C CA . LEU A 1 99 ? -3.147 -0.100 6.101 1.00 97.75 99 LEU A CA 1
ATOM 765 C C . LEU A 1 99 ? -4.306 -0.204 5.105 1.00 97.75 99 LEU A C 1
ATOM 767 O O . LEU A 1 99 ? -5.137 0.702 5.031 1.00 97.75 99 LEU A O 1
ATOM 771 N N . TYR A 1 100 ? -4.460 -1.356 4.452 1.00 97.81 100 TYR A N 1
ATOM 772 C CA . TYR A 1 100 ? -5.614 -1.603 3.596 1.00 97.81 100 TYR A CA 1
ATOM 773 C C . TYR A 1 100 ? -6.934 -1.493 4.368 1.00 97.81 100 TYR A C 1
ATOM 775 O O . TYR A 1 100 ? -7.869 -0.880 3.875 1.00 97.81 100 TYR A O 1
ATOM 783 N N . SER A 1 101 ? -7.033 -2.010 5.599 1.00 97.69 101 SER A N 1
ATOM 784 C CA . SER A 1 101 ? -8.295 -1.922 6.363 1.00 97.69 101 SER A CA 1
ATOM 785 C C . SER A 1 101 ? -8.636 -0.495 6.795 1.00 97.69 101 SER A C 1
ATOM 787 O O . SER A 1 101 ? -9.806 -0.179 6.964 1.00 97.69 101 SER A O 1
ATOM 789 N N . LEU A 1 102 ? -7.644 0.387 6.935 1.00 97.00 102 LEU A N 1
ATOM 790 C CA . LEU A 1 102 ? -7.864 1.820 7.149 1.00 97.00 102 LEU A CA 1
ATOM 791 C C . LEU A 1 102 ? -8.223 2.568 5.854 1.00 97.00 102 LEU A C 1
ATOM 793 O O . LEU A 1 102 ? -8.511 3.765 5.907 1.00 97.00 102 LEU A O 1
ATOM 797 N N . GLY A 1 103 ? -8.228 1.884 4.706 1.00 97.31 103 GLY A N 1
ATOM 798 C CA . GLY A 1 103 ? -8.437 2.481 3.392 1.00 97.31 103 GLY A CA 1
ATOM 799 C C . GLY A 1 103 ? -7.227 3.276 2.914 1.00 97.31 103 GLY A C 1
ATOM 800 O O . GLY A 1 103 ? -7.407 4.298 2.265 1.00 97.31 103 GLY A O 1
ATOM 801 N N . VAL A 1 104 ? -6.012 2.865 3.290 1.00 97.19 104 VAL A N 1
ATOM 802 C CA . VAL A 1 104 ? -4.746 3.533 2.948 1.00 97.19 104 VAL A CA 1
ATOM 803 C C . VAL A 1 104 ? -3.748 2.473 2.473 1.00 97.19 104 VAL A C 1
ATOM 805 O O . VAL A 1 104 ? -2.929 2.025 3.267 1.00 97.19 104 VAL A O 1
ATOM 808 N N . PRO A 1 105 ? -3.831 2.009 1.217 1.00 97.31 105 PRO A N 1
ATOM 809 C CA . PRO A 1 105 ? -2.942 0.975 0.690 1.00 97.31 105 PRO A CA 1
ATOM 810 C C . PRO A 1 105 ? -1.446 1.313 0.889 1.00 97.31 105 PRO A C 1
ATOM 812 O O . PRO A 1 105 ? -1.041 2.457 0.666 1.00 97.31 105 PRO A O 1
ATOM 815 N N . PRO A 1 106 ? -0.598 0.356 1.311 1.00 97.06 106 PRO A N 1
ATOM 816 C CA . PRO A 1 106 ? 0.838 0.574 1.509 1.00 97.06 106 PRO A CA 1
ATOM 817 C C . PRO A 1 106 ? 1.604 0.917 0.224 1.00 97.06 106 PRO A C 1
ATOM 819 O O . PRO A 1 106 ? 2.674 1.511 0.302 1.00 97.06 106 PRO A O 1
ATOM 822 N N . GLU A 1 107 ? 1.073 0.577 -0.948 1.00 97.44 107 GLU A N 1
ATOM 823 C CA . GLU A 1 107 ? 1.646 0.884 -2.264 1.00 97.44 107 GLU A CA 1
ATOM 824 C C . GLU A 1 107 ? 1.689 2.390 -2.544 1.00 97.44 107 GLU A C 1
ATOM 826 O O . GLU A 1 107 ? 2.443 2.833 -3.408 1.00 97.44 107 GLU A O 1
ATOM 831 N N . LEU A 1 108 ? 0.898 3.182 -1.811 1.00 97.31 108 LEU A N 1
ATOM 832 C CA . LEU A 1 108 ? 0.918 4.636 -1.920 1.00 97.31 108 LEU A CA 1
ATOM 833 C C . LEU A 1 108 ? 2.192 5.238 -1.312 1.00 97.31 108 LEU A C 1
ATOM 835 O O . LEU A 1 108 ? 2.596 6.329 -1.703 1.00 97.31 108 LEU A O 1
ATOM 839 N N . ILE A 1 109 ? 2.816 4.544 -0.356 1.00 97.50 109 ILE A N 1
ATOM 840 C CA . ILE A 1 109 ? 3.932 5.056 0.443 1.00 97.50 109 ILE A CA 1
ATOM 841 C C . ILE A 1 109 ? 5.154 5.306 -0.448 1.00 97.50 109 ILE A C 1
ATOM 843 O O . ILE A 1 109 ? 5.568 4.455 -1.233 1.00 97.50 109 ILE A O 1
ATOM 847 N N . GLY A 1 110 ? 5.778 6.469 -0.287 1.00 97.12 110 GLY A N 1
ATOM 848 C CA . GLY A 1 110 ? 6.986 6.863 -1.009 1.00 97.12 110 GLY A CA 1
ATOM 849 C C . GLY A 1 110 ? 6.737 7.512 -2.371 1.00 97.12 110 GLY A C 1
ATOM 850 O O . GLY A 1 110 ? 7.675 8.067 -2.948 1.00 97.12 110 GLY A O 1
ATOM 851 N N . LEU A 1 111 ? 5.501 7.504 -2.884 1.00 97.75 111 LEU A N 1
ATOM 852 C CA . LEU A 1 111 ? 5.195 8.015 -4.223 1.00 97.75 111 LEU A CA 1
ATOM 853 C C . LEU A 1 111 ? 5.432 9.518 -4.381 1.00 97.75 111 LEU A C 1
ATOM 855 O O . LEU A 1 111 ? 5.724 9.955 -5.491 1.00 97.75 111 LEU A O 1
ATOM 859 N N . ALA A 1 112 ? 5.410 10.303 -3.301 1.00 97.94 112 ALA A N 1
ATOM 860 C CA . ALA A 1 112 ? 5.778 11.720 -3.328 1.00 97.94 112 ALA A CA 1
ATOM 861 C C . ALA A 1 112 ? 7.216 11.964 -3.829 1.00 97.94 112 ALA A C 1
ATOM 863 O O . ALA A 1 112 ? 7.513 13.045 -4.332 1.00 97.94 112 ALA A O 1
ATOM 864 N N . ALA A 1 113 ? 8.112 10.972 -3.739 1.00 97.81 113 ALA A N 1
ATOM 865 C CA . ALA A 1 113 ? 9.469 11.071 -4.281 1.00 97.81 113 ALA A CA 1
ATOM 866 C C . ALA A 1 113 ? 9.549 10.858 -5.805 1.00 97.81 113 ALA A C 1
ATOM 868 O O . ALA A 1 113 ? 10.606 11.085 -6.395 1.00 97.81 113 ALA A O 1
ATOM 869 N N . VAL A 1 114 ? 8.464 10.413 -6.448 1.00 97.44 114 VAL A N 1
ATOM 870 C CA . VAL A 1 114 ? 8.426 10.075 -7.876 1.00 97.44 114 VAL A CA 1
ATOM 871 C C . VAL A 1 114 ? 7.995 11.293 -8.688 1.00 97.44 114 VAL A C 1
ATOM 873 O O . VAL A 1 114 ? 6.815 11.658 -8.711 1.00 97.44 114 VAL A O 1
ATOM 876 N N . SER A 1 115 ? 8.934 11.904 -9.415 1.00 97.44 115 SER A N 1
ATOM 877 C CA . SER A 1 115 ? 8.615 12.962 -10.384 1.00 97.44 115 SER A CA 1
ATOM 878 C C . SER A 1 115 ? 7.875 12.413 -11.612 1.00 97.44 115 SER A C 1
ATOM 880 O O . SER A 1 115 ? 7.832 11.205 -11.837 1.00 97.44 115 SER A O 1
ATOM 882 N N . ASP A 1 116 ? 7.299 13.281 -12.450 1.00 97.44 116 ASP A N 1
ATOM 883 C CA . ASP A 1 116 ? 6.635 12.835 -13.689 1.00 97.44 116 ASP A CA 1
ATOM 884 C C . ASP A 1 116 ? 7.619 12.147 -14.650 1.00 97.44 116 ASP A C 1
ATOM 886 O O . ASP A 1 116 ? 7.277 11.166 -15.312 1.00 97.44 116 ASP A O 1
ATOM 890 N N . GLY A 1 117 ? 8.871 12.617 -14.681 1.00 96.88 117 GLY A N 1
ATOM 891 C CA . GLY A 1 117 ? 9.940 11.998 -15.464 1.00 96.88 117 GLY A CA 1
ATOM 892 C C . GLY A 1 117 ? 10.350 10.623 -14.931 1.00 96.88 117 GLY A C 1
ATOM 893 O O . GLY A 1 117 ? 10.625 9.719 -15.725 1.00 96.88 117 GLY A O 1
ATOM 894 N N . ASP A 1 118 ? 10.361 10.447 -13.606 1.00 96.88 118 ASP A N 1
ATOM 895 C CA . ASP A 1 118 ? 10.601 9.146 -12.974 1.00 96.88 118 ASP A CA 1
ATOM 896 C C . ASP A 1 118 ? 9.437 8.192 -13.252 1.00 96.88 118 ASP A C 1
ATOM 898 O O . ASP A 1 118 ? 9.663 7.048 -13.637 1.00 96.88 118 ASP A O 1
ATOM 902 N N . TRP A 1 119 ? 8.195 8.672 -13.151 1.00 97.00 119 TRP A N 1
ATOM 903 C CA . TRP A 1 119 ? 6.996 7.888 -13.445 1.00 97.00 119 TRP A CA 1
ATOM 904 C C . TRP A 1 119 ? 6.952 7.395 -14.893 1.00 97.00 119 TRP A C 1
ATOM 906 O O . TRP A 1 119 ? 6.711 6.212 -15.141 1.00 97.00 119 TRP A O 1
ATOM 916 N N . ALA A 1 120 ? 7.232 8.275 -15.858 1.00 95.94 120 ALA A N 1
ATOM 917 C CA . ALA A 1 120 ? 7.280 7.910 -17.271 1.00 95.94 120 ALA A CA 1
ATOM 918 C C . ALA A 1 120 ? 8.335 6.824 -17.544 1.00 95.94 120 ALA A C 1
ATOM 920 O O . ALA A 1 120 ? 8.090 5.887 -18.309 1.00 95.94 120 ALA A O 1
ATOM 921 N N . TRP A 1 121 ? 9.497 6.921 -16.891 1.00 95.19 121 TRP A N 1
ATOM 922 C CA . TRP A 1 121 ? 10.538 5.900 -16.978 1.00 95.19 121 TRP A CA 1
ATOM 923 C C . TRP A 1 121 ? 10.109 4.588 -16.306 1.00 95.19 121 TRP A C 1
ATOM 925 O O . TRP A 1 121 ? 10.208 3.530 -16.923 1.00 95.19 121 TRP A O 1
ATOM 935 N N . LEU A 1 122 ? 9.563 4.650 -15.088 1.00 95.12 122 LEU A N 1
ATOM 936 C CA . LEU A 1 122 ? 9.098 3.488 -14.329 1.00 95.12 122 LEU A CA 1
ATOM 937 C C . LEU A 1 122 ? 8.030 2.696 -15.090 1.00 95.12 122 LEU A C 1
ATOM 939 O O . LEU A 1 122 ? 8.147 1.481 -15.190 1.00 95.12 122 LEU A O 1
ATOM 943 N N . ARG A 1 123 ? 7.041 3.365 -15.694 1.00 94.75 123 ARG A N 1
ATOM 944 C CA . ARG A 1 123 ? 5.999 2.714 -16.511 1.00 94.75 123 ARG A CA 1
ATOM 945 C C . ARG A 1 123 ? 6.556 1.968 -17.716 1.00 94.75 123 ARG A C 1
ATOM 947 O O . ARG A 1 123 ? 6.047 0.915 -18.086 1.00 94.75 123 ARG A O 1
ATOM 954 N N . LYS A 1 124 ? 7.594 2.520 -18.346 1.00 92.38 124 LYS A N 1
ATOM 955 C CA . LYS A 1 124 ? 8.262 1.882 -19.483 1.00 92.38 124 LYS A CA 1
ATOM 956 C C . LYS A 1 124 ? 9.099 0.680 -19.039 1.00 92.38 124 LYS A C 1
ATOM 958 O O . LYS A 1 124 ? 9.177 -0.311 -19.759 1.00 92.38 124 LYS A O 1
ATOM 963 N N . THR A 1 125 ? 9.732 0.784 -17.875 1.00 93.12 125 THR A N 1
ATOM 964 C CA . THR A 1 125 ? 10.686 -0.205 -17.364 1.00 93.12 125 THR A CA 1
ATOM 965 C C . THR A 1 125 ? 10.011 -1.336 -16.586 1.00 93.12 125 THR A C 1
ATOM 967 O O . THR A 1 125 ? 10.494 -2.463 -16.623 1.00 93.12 125 THR A O 1
ATOM 970 N N . ILE A 1 126 ? 8.896 -1.073 -15.903 1.00 92.75 126 ILE A N 1
ATOM 971 C CA . ILE A 1 126 ? 8.152 -2.023 -15.068 1.00 92.75 126 ILE A CA 1
ATOM 972 C C . ILE A 1 126 ? 6.710 -2.090 -15.599 1.00 92.75 126 ILE A C 1
ATOM 974 O O . ILE A 1 126 ? 5.856 -1.316 -15.163 1.00 92.75 126 ILE A O 1
ATOM 978 N N . PRO A 1 127 ? 6.414 -3.001 -16.548 1.00 87.75 127 PRO A N 1
ATOM 979 C CA . PRO A 1 127 ? 5.153 -2.984 -17.293 1.00 87.75 127 PRO A CA 1
ATOM 980 C C . PRO A 1 127 ? 3.886 -3.129 -16.442 1.00 87.75 127 PRO A C 1
ATOM 982 O O . PRO A 1 127 ? 2.821 -2.684 -16.861 1.00 87.75 127 PRO A O 1
ATOM 985 N N . THR A 1 128 ? 3.972 -3.763 -15.269 1.00 93.06 128 THR A N 1
ATOM 986 C CA . THR A 1 128 ? 2.816 -3.993 -14.388 1.00 93.06 128 THR A CA 1
ATOM 987 C C . THR A 1 128 ? 2.572 -2.863 -13.393 1.00 93.06 128 THR A C 1
ATOM 989 O O . THR A 1 128 ? 1.478 -2.791 -12.843 1.00 93.06 128 THR A O 1
ATOM 992 N N . LEU A 1 129 ? 3.528 -1.946 -13.204 1.00 95.25 129 LEU A N 1
ATOM 993 C CA . LEU A 1 129 ? 3.512 -0.981 -12.100 1.00 95.25 129 LEU A CA 1
ATOM 994 C C . LEU A 1 129 ? 2.259 -0.101 -12.081 1.00 95.25 129 LEU A C 1
ATOM 996 O O . LEU A 1 129 ? 1.659 0.111 -11.034 1.00 95.25 129 LEU A O 1
ATOM 1000 N N . GLU A 1 130 ? 1.853 0.426 -13.237 1.00 96.00 130 GLU A N 1
ATOM 1001 C CA . GLU A 1 130 ? 0.657 1.268 -13.312 1.00 96.00 130 GLU A CA 1
ATOM 1002 C C . GLU A 1 130 ? -0.615 0.479 -12.997 1.00 96.00 130 GLU A C 1
ATOM 1004 O O . GLU A 1 130 ? -1.499 0.999 -12.322 1.00 96.00 130 GLU A O 1
ATOM 1009 N N . ALA A 1 131 ? -0.712 -0.764 -13.473 1.00 95.75 131 ALA A N 1
ATOM 1010 C CA . ALA A 1 131 ? -1.865 -1.613 -13.206 1.00 95.75 131 ALA A CA 1
ATOM 1011 C C . ALA A 1 131 ? -1.930 -2.011 -11.723 1.00 95.75 131 ALA A C 1
ATOM 1013 O O . ALA A 1 131 ? -3.005 -1.957 -11.135 1.00 95.75 131 ALA A O 1
ATOM 1014 N N . GLU A 1 132 ? -0.788 -2.334 -11.112 1.00 95.81 132 GLU A N 1
ATOM 1015 C CA . GLU A 1 132 ? -0.672 -2.646 -9.682 1.00 95.81 132 GLU A CA 1
ATOM 1016 C C . GLU A 1 132 ? -1.034 -1.438 -8.811 1.00 95.81 132 GLU A C 1
ATOM 1018 O O . GLU A 1 132 ? -1.826 -1.565 -7.879 1.00 95.81 132 GLU A O 1
ATOM 1023 N N . LEU A 1 133 ? -0.536 -0.243 -9.149 1.00 97.12 133 LEU A N 1
ATOM 1024 C CA . LEU A 1 133 ? -0.882 0.973 -8.416 1.00 97.12 133 LEU A CA 1
ATOM 1025 C C . LEU A 1 133 ? -2.363 1.339 -8.585 1.00 97.12 133 LEU A C 1
ATOM 1027 O O . LEU A 1 133 ? -3.008 1.731 -7.616 1.00 97.12 133 LEU A O 1
ATOM 1031 N N . ARG A 1 134 ? -2.927 1.182 -9.791 1.00 96.50 134 ARG A N 1
ATOM 1032 C CA . ARG A 1 134 ? -4.371 1.358 -10.016 1.00 96.50 134 ARG A CA 1
ATOM 1033 C C . ARG A 1 134 ? -5.186 0.402 -9.161 1.00 96.50 134 ARG A C 1
ATOM 1035 O O . ARG A 1 134 ? -6.177 0.835 -8.584 1.00 96.50 134 ARG A O 1
ATOM 1042 N N . ASP A 1 135 ? -4.785 -0.864 -9.078 1.00 95.69 135 ASP A N 1
ATOM 1043 C CA . ASP A 1 135 ? -5.502 -1.856 -8.279 1.00 95.69 135 ASP A CA 1
ATOM 1044 C C . ASP A 1 135 ? -5.444 -1.526 -6.782 1.00 95.69 135 ASP A C 1
ATOM 1046 O O . ASP A 1 135 ? -6.477 -1.522 -6.119 1.00 95.69 135 ASP A O 1
ATOM 1050 N N . ALA A 1 136 ? -4.279 -1.111 -6.275 1.00 96.81 136 ALA A N 1
ATOM 1051 C CA . ALA A 1 136 ? -4.141 -0.643 -4.899 1.00 96.81 136 ALA A CA 1
ATOM 1052 C C . ALA A 1 136 ? -5.035 0.578 -4.617 1.00 96.81 136 ALA A C 1
ATOM 1054 O O . ALA A 1 136 ? -5.796 0.577 -3.648 1.00 96.81 136 ALA A O 1
ATOM 1055 N N . VAL A 1 137 ? -5.011 1.597 -5.487 1.00 97.06 137 VAL A N 1
ATOM 1056 C CA . VAL A 1 137 ? -5.804 2.832 -5.328 1.00 97.06 137 VAL A CA 1
ATOM 1057 C C . VAL A 1 137 ? -7.311 2.561 -5.266 1.00 97.06 137 VAL A C 1
ATOM 1059 O O . VAL A 1 137 ? -8.011 3.308 -4.588 1.00 97.06 137 VAL A O 1
ATOM 1062 N N . ARG A 1 138 ? -7.823 1.459 -5.836 1.00 96.75 138 ARG A N 1
ATOM 1063 C CA . ARG A 1 138 ? -9.236 1.057 -5.659 1.00 96.75 138 ARG A CA 1
ATOM 1064 C C . ARG A 1 138 ? -9.631 0.907 -4.191 1.00 96.75 138 ARG A C 1
ATOM 1066 O O . ARG A 1 138 ? -10.774 1.173 -3.830 1.00 96.75 138 ARG A O 1
ATOM 1073 N N . PHE A 1 139 ? -8.697 0.512 -3.336 1.00 97.56 139 PHE A N 1
ATOM 1074 C CA . PHE A 1 139 ? -8.929 0.340 -1.905 1.00 97.56 139 PHE A CA 1
ATOM 1075 C C . PHE A 1 139 ? -8.565 1.579 -1.078 1.00 97.56 139 PHE A C 1
ATOM 1077 O O . PHE A 1 139 ? -8.701 1.561 0.148 1.00 97.56 139 PHE A O 1
ATOM 1084 N N . PHE A 1 140 ? -8.130 2.660 -1.729 1.00 97.56 140 PHE A N 1
ATOM 1085 C CA . PHE A 1 140 ? -7.881 3.940 -1.087 1.00 97.56 140 PHE A CA 1
ATOM 1086 C C . PHE A 1 140 ? -9.191 4.705 -0.860 1.00 97.56 140 PHE A C 1
ATOM 1088 O O . PHE A 1 140 ? -9.975 4.930 -1.782 1.00 97.56 140 PHE A O 1
ATOM 1095 N N . ASP A 1 141 ? -9.428 5.138 0.379 1.00 96.81 141 ASP A N 1
ATOM 1096 C CA . ASP A 1 141 ? -10.504 6.073 0.699 1.00 96.81 141 ASP A CA 1
ATOM 1097 C C . ASP A 1 141 ? -9.936 7.484 0.816 1.00 96.81 141 ASP A C 1
ATOM 1099 O O . ASP A 1 141 ? -9.271 7.819 1.794 1.00 96.81 141 ASP A O 1
ATOM 1103 N N . VAL A 1 142 ? -10.265 8.341 -0.149 1.00 95.44 142 VAL A N 1
ATOM 1104 C CA . VAL A 1 142 ? -9.825 9.745 -0.196 1.00 95.44 142 VAL A CA 1
ATOM 1105 C C . VAL A 1 142 ? -10.196 10.508 1.084 1.00 95.44 142 VAL A C 1
ATOM 1107 O O . VAL A 1 142 ? -9.457 11.392 1.512 1.00 95.44 142 VAL A O 1
ATOM 1110 N N . ALA A 1 143 ? -11.286 10.132 1.765 1.00 94.12 143 ALA A N 1
ATOM 1111 C CA . ALA A 1 143 ? -11.658 10.745 3.042 1.00 94.12 143 ALA A CA 1
ATOM 1112 C C . ALA A 1 143 ? -10.623 10.495 4.159 1.00 94.12 143 ALA A C 1
ATOM 1114 O O . ALA A 1 143 ? -10.590 11.237 5.140 1.00 94.12 143 ALA A O 1
ATOM 1115 N N . ALA A 1 144 ? -9.759 9.482 4.021 1.00 93.88 144 ALA A N 1
ATOM 1116 C CA . ALA A 1 144 ? -8.678 9.215 4.960 1.00 93.88 144 ALA A CA 1
ATOM 1117 C C . ALA A 1 144 ? -7.570 10.282 4.913 1.00 93.88 144 ALA A C 1
ATOM 1119 O O . ALA A 1 144 ? -6.893 10.460 5.926 1.00 93.88 144 ALA A O 1
ATOM 1120 N N . LEU A 1 145 ? -7.419 11.038 3.810 1.00 95.12 145 LEU A N 1
ATOM 1121 C CA . LEU A 1 145 ? -6.380 12.072 3.651 1.00 95.12 145 LEU A CA 1
ATOM 1122 C C . LEU A 1 145 ? -6.318 13.034 4.842 1.00 95.1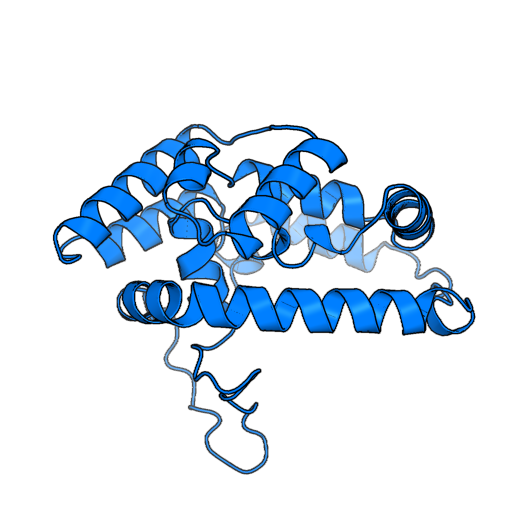2 145 LEU A C 1
ATOM 1124 O O . LEU A 1 145 ? -5.233 13.334 5.337 1.00 95.12 145 LEU A O 1
ATOM 1128 N N . GLY A 1 146 ? -7.477 13.466 5.350 1.00 92.62 146 GLY A N 1
ATOM 1129 C CA . GLY A 1 146 ? -7.564 14.394 6.480 1.00 92.62 146 GLY A CA 1
ATOM 1130 C C . GLY A 1 146 ? -6.954 13.858 7.780 1.00 92.62 146 GLY A C 1
ATOM 1131 O O . GLY A 1 146 ? -6.453 14.643 8.580 1.00 92.62 146 GLY A O 1
ATOM 1132 N N . SER A 1 147 ? -6.947 12.534 7.958 1.00 91.00 147 SER A N 1
ATOM 1133 C CA . SER A 1 147 ? -6.387 11.838 9.127 1.00 91.00 147 SER A CA 1
ATOM 1134 C C . SER A 1 147 ? -4.951 11.343 8.935 1.00 91.00 147 SER A C 1
ATOM 1136 O O . SER A 1 147 ? -4.341 10.862 9.889 1.00 91.00 147 SER A O 1
ATOM 1138 N N . LEU A 1 148 ? -4.404 11.437 7.719 1.00 95.69 148 LEU A N 1
ATOM 1139 C CA . LEU A 1 148 ? -3.051 10.970 7.434 1.00 95.69 148 LEU A CA 1
ATOM 1140 C C . LEU A 1 148 ? -1.986 11.958 7.927 1.00 95.69 148 LEU A C 1
ATOM 1142 O O . LEU A 1 148 ? -2.182 13.175 7.796 1.00 95.69 148 LEU A O 1
ATOM 1146 N N . PRO A 1 149 ? -0.840 11.442 8.414 1.00 96.88 149 PRO A N 1
ATOM 1147 C CA . PRO A 1 149 ? 0.372 12.232 8.591 1.00 96.88 149 PRO A CA 1
ATOM 1148 C C . PRO A 1 149 ? 0.785 12.960 7.306 1.00 96.88 149 PRO A C 1
ATOM 1150 O O . PRO A 1 149 ? 0.450 12.525 6.201 1.00 96.88 149 PRO A O 1
ATOM 1153 N N . ALA A 1 150 ? 1.506 14.074 7.451 1.00 97.38 150 ALA A N 1
ATOM 1154 C CA . ALA A 1 150 ? 1.772 14.998 6.351 1.00 97.38 150 ALA A CA 1
ATOM 1155 C C . ALA A 1 150 ? 2.523 14.335 5.187 1.00 97.38 150 ALA A C 1
ATOM 1157 O O . ALA A 1 150 ? 2.101 14.472 4.039 1.00 97.38 150 ALA A O 1
ATOM 1158 N N . LEU A 1 151 ? 3.576 13.558 5.467 1.00 97.88 151 LEU A N 1
ATOM 1159 C CA . LEU A 1 151 ? 4.362 12.938 4.400 1.00 97.88 151 LEU A CA 1
ATOM 1160 C C . LEU A 1 151 ? 3.551 11.852 3.682 1.00 97.88 151 LEU A C 1
ATOM 1162 O O . LEU A 1 151 ? 3.579 11.740 2.457 1.00 97.88 151 LEU A O 1
ATOM 1166 N N . VAL A 1 152 ? 2.779 11.070 4.432 1.00 97.94 152 VAL A N 1
ATOM 1167 C CA . VAL A 1 152 ? 1.933 10.018 3.849 1.00 97.94 152 VAL A CA 1
ATOM 1168 C C . VAL A 1 152 ? 0.841 10.629 2.970 1.00 97.94 152 VAL A C 1
ATOM 1170 O O . VAL A 1 152 ? 0.538 10.099 1.902 1.00 97.94 152 VAL A O 1
ATOM 1173 N N . ARG A 1 153 ? 0.265 11.761 3.396 1.00 98.25 153 ARG A N 1
ATOM 1174 C CA . ARG A 1 153 ? -0.750 12.495 2.634 1.00 98.25 153 ARG A CA 1
ATOM 1175 C C . ARG A 1 153 ? -0.221 12.931 1.271 1.00 98.25 153 ARG A C 1
ATOM 1177 O O . ARG A 1 153 ? -0.876 12.646 0.276 1.00 98.25 153 ARG A O 1
ATOM 1184 N N . GLU A 1 154 ? 0.961 13.544 1.218 1.00 98.38 154 GLU A N 1
ATOM 1185 C CA . GLU A 1 154 ? 1.596 13.956 -0.045 1.00 98.38 154 GLU A CA 1
ATOM 1186 C C . GLU A 1 154 ? 1.763 12.766 -1.008 1.00 98.38 154 GLU A C 1
ATOM 1188 O O . GLU A 1 154 ? 1.509 12.880 -2.206 1.00 98.38 154 GLU A O 1
ATOM 1193 N N . SER A 1 155 ? 2.153 11.598 -0.489 1.00 98.38 155 SER A N 1
ATOM 1194 C CA . SER A 1 155 ? 2.310 10.373 -1.281 1.00 98.38 155 SER A CA 1
ATOM 1195 C C . SER A 1 155 ? 0.978 9.806 -1.774 1.00 98.38 155 SER A C 1
ATOM 1197 O O . SER A 1 155 ? 0.861 9.407 -2.935 1.00 98.38 155 SER A O 1
ATOM 1199 N N . ALA A 1 156 ? -0.057 9.837 -0.935 1.00 97.75 156 ALA A N 1
ATOM 1200 C CA . ALA A 1 156 ? -1.404 9.433 -1.316 1.00 97.75 156 ALA A CA 1
ATOM 1201 C C . ALA A 1 156 ? -2.011 10.367 -2.381 1.00 97.75 156 ALA A C 1
ATOM 1203 O O . ALA A 1 156 ? -2.582 9.897 -3.365 1.00 97.75 156 ALA A O 1
ATOM 1204 N N . GLU A 1 157 ? -1.842 11.683 -2.240 1.00 97.81 157 GLU A N 1
ATOM 1205 C CA . GLU A 1 157 ? -2.245 12.671 -3.249 1.00 97.81 157 GLU A CA 1
ATOM 1206 C C . GLU A 1 157 ? -1.483 12.462 -4.559 1.00 97.81 157 GLU A C 1
ATOM 1208 O O . GLU A 1 157 ? -2.076 12.472 -5.641 1.00 97.81 157 GLU A O 1
ATOM 1213 N N . ARG A 1 158 ? -0.176 12.189 -4.474 1.00 98.12 158 ARG A N 1
ATOM 1214 C CA . ARG A 1 158 ? 0.636 11.880 -5.649 1.00 98.12 158 ARG A CA 1
ATOM 1215 C C . ARG A 1 158 ? 0.128 10.637 -6.373 1.00 98.12 158 ARG A C 1
ATOM 1217 O O . ARG A 1 158 ? 0.033 10.666 -7.596 1.00 98.12 158 ARG A O 1
ATOM 1224 N N . ALA A 1 159 ? -0.266 9.587 -5.657 1.00 97.56 159 ALA A N 1
ATOM 1225 C CA . ALA A 1 159 ? -0.867 8.403 -6.265 1.00 97.56 159 ALA A CA 1
ATOM 1226 C C . ALA A 1 159 ? -2.126 8.741 -7.080 1.00 97.56 159 ALA A C 1
ATOM 1228 O O . ALA A 1 159 ? -2.254 8.308 -8.226 1.00 97.56 159 ALA A O 1
ATOM 1229 N N . LEU A 1 160 ? -3.015 9.577 -6.526 1.00 96.81 160 LEU A N 1
ATOM 1230 C CA . LEU A 1 160 ? -4.219 10.036 -7.225 1.00 96.81 160 LEU A CA 1
ATOM 1231 C C . LEU A 1 160 ? -3.886 10.811 -8.506 1.00 96.81 160 LEU A C 1
ATOM 1233 O O . LEU A 1 160 ? -4.571 10.642 -9.512 1.00 96.81 160 LEU A O 1
ATOM 1237 N N . VAL A 1 161 ? -2.827 11.625 -8.501 1.00 97.25 161 VAL A N 1
ATOM 1238 C CA . VAL A 1 161 ? -2.354 12.329 -9.706 1.00 97.25 161 VAL A CA 1
ATOM 1239 C C . VAL A 1 161 ? -1.809 11.349 -10.752 1.00 97.25 161 VAL A C 1
ATOM 1241 O O . VAL A 1 161 ? -2.056 11.524 -11.943 1.00 97.25 161 VAL A O 1
ATOM 1244 N N . LEU A 1 162 ? -1.076 10.316 -10.327 1.00 96.44 162 LEU A N 1
ATOM 1245 C CA . LEU A 1 162 ? -0.402 9.379 -11.232 1.00 96.44 162 LEU A CA 1
ATOM 1246 C C . LEU A 1 162 ? -1.356 8.419 -11.952 1.00 96.44 162 LEU A C 1
ATOM 1248 O O . LEU A 1 162 ? -1.106 8.078 -13.113 1.00 96.44 162 LEU A O 1
ATOM 1252 N N . VAL A 1 163 ? -2.405 7.948 -11.268 1.00 95.94 163 VAL A N 1
ATOM 1253 C CA . VAL A 1 163 ? -3.294 6.894 -11.792 1.00 95.94 163 VAL A CA 1
ATOM 1254 C C . VAL A 1 163 ? -4.791 7.207 -11.727 1.00 95.94 163 VAL A C 1
ATOM 1256 O O . VAL A 1 163 ? -5.591 6.429 -12.248 1.00 95.94 163 VAL A O 1
ATOM 1259 N N . GLY A 1 164 ? -5.173 8.355 -11.166 1.00 92.50 164 GLY A N 1
ATOM 1260 C CA . GLY A 1 164 ? -6.565 8.752 -10.970 1.00 92.50 164 GLY A CA 1
ATOM 1261 C C . GLY A 1 164 ? -7.203 8.125 -9.729 1.00 92.50 164 GLY A C 1
ATOM 1262 O O . GLY A 1 164 ? -6.668 7.199 -9.125 1.00 92.50 164 GLY A O 1
ATOM 1263 N N . ALA A 1 165 ? -8.375 8.636 -9.351 1.00 83.75 165 ALA A N 1
ATOM 1264 C CA . ALA A 1 165 ? -9.185 8.064 -8.284 1.00 83.75 165 ALA A CA 1
ATOM 1265 C C . ALA A 1 165 ? -10.150 7.022 -8.864 1.00 83.75 165 ALA A C 1
ATOM 1267 O O . ALA A 1 165 ? -11.050 7.350 -9.636 1.00 83.75 165 ALA A O 1
ATOM 1268 N N . VAL A 1 166 ? -9.980 5.769 -8.459 1.00 86.06 166 VAL A N 1
ATOM 1269 C CA . VAL A 1 166 ? -10.983 4.708 -8.601 1.00 86.06 166 VAL A CA 1
ATOM 1270 C C . VAL A 1 166 ? -11.206 4.173 -7.204 1.00 86.06 166 VAL A C 1
ATOM 1272 O O . VAL A 1 166 ? -10.252 4.105 -6.436 1.00 86.06 166 VAL A O 1
ATOM 1275 N N . SER A 1 167 ? -12.435 3.822 -6.839 1.00 88.06 167 SER A N 1
ATOM 1276 C CA . SER A 1 167 ? -12.654 3.265 -5.515 1.00 88.06 167 SER A CA 1
ATOM 1277 C C . SER A 1 167 ? -13.736 2.198 -5.499 1.00 88.06 167 SER A C 1
ATOM 1279 O O . SER A 1 167 ? -14.790 2.344 -6.110 1.00 88.06 167 SER A O 1
ATOM 1281 N N . ASP A 1 168 ? -13.432 1.126 -4.782 1.00 95.38 168 ASP A N 1
ATOM 1282 C CA . ASP A 1 168 ? -14.332 0.045 -4.428 1.00 95.38 168 ASP A CA 1
ATOM 1283 C C . ASP A 1 168 ? -15.258 0.516 -3.295 1.00 95.38 168 ASP A C 1
ATOM 1285 O O . ASP A 1 168 ? -14.793 0.827 -2.195 1.00 95.38 168 ASP A O 1
ATOM 1289 N N . GLU A 1 169 ? -16.555 0.663 -3.585 1.00 95.75 169 GLU A N 1
ATOM 1290 C CA . GLU A 1 169 ? -17.515 1.244 -2.635 1.00 95.75 169 GLU A CA 1
ATOM 1291 C C . GLU A 1 169 ? -17.678 0.377 -1.388 1.00 95.75 169 GLU A C 1
ATOM 1293 O O . GLU A 1 169 ? -17.649 0.894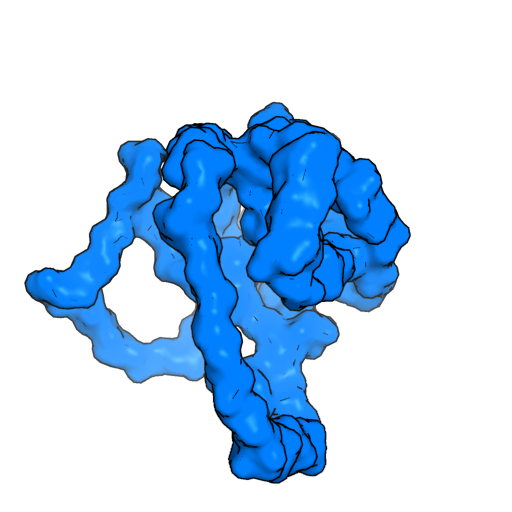 -0.272 1.00 95.75 169 GLU A O 1
ATOM 1298 N N . GLU A 1 170 ? -17.773 -0.941 -1.571 1.00 96.88 170 GLU A N 1
ATOM 1299 C CA . GLU A 1 170 ? -17.962 -1.878 -0.470 1.00 96.88 170 GLU A CA 1
ATOM 1300 C C . GLU A 1 170 ? -16.762 -1.827 0.480 1.00 96.88 170 GLU A C 1
ATOM 1302 O O . GLU A 1 170 ? -16.920 -1.666 1.693 1.00 96.88 170 GLU A O 1
ATOM 1307 N N . HIS A 1 171 ? -15.539 -1.866 -0.056 1.00 97.44 171 HIS A N 1
ATOM 1308 C CA . HIS A 1 171 ? -14.347 -1.742 0.775 1.00 97.44 171 HIS A CA 1
ATOM 1309 C C . HIS A 1 171 ? -14.269 -0.367 1.451 1.00 97.44 171 HIS A C 1
ATOM 1311 O O . HIS A 1 171 ? -13.863 -0.272 2.611 1.00 97.44 171 HIS A O 1
ATOM 1317 N N . ARG A 1 172 ? -14.664 0.710 0.759 1.00 96.88 172 ARG A N 1
ATOM 1318 C CA . ARG A 1 172 ? -14.646 2.073 1.309 1.00 96.88 172 ARG A CA 1
ATOM 1319 C C . ARG A 1 172 ? -15.562 2.213 2.519 1.00 96.88 172 ARG A C 1
ATOM 1321 O O . ARG A 1 172 ? -15.161 2.815 3.519 1.00 96.88 172 ARG A O 1
ATOM 1328 N N . GLU A 1 173 ? -16.769 1.660 2.452 1.00 97.25 173 GLU A N 1
ATOM 1329 C CA . GLU A 1 173 ? -17.711 1.653 3.572 1.00 97.25 173 GLU A CA 1
ATOM 1330 C C . GLU A 1 173 ? -17.116 0.947 4.793 1.00 97.25 173 GLU A C 1
ATOM 1332 O O . GLU A 1 173 ? -17.101 1.510 5.895 1.00 97.25 173 GLU A O 1
ATOM 1337 N N . VAL A 1 174 ? -16.540 -0.241 4.584 1.00 97.06 174 VAL A N 1
ATOM 1338 C CA . VAL A 1 174 ? -15.896 -1.011 5.654 1.00 97.06 174 VAL A CA 1
ATOM 1339 C C . VAL A 1 174 ? -14.692 -0.255 6.218 1.00 97.06 174 VAL A C 1
ATOM 1341 O O . VAL A 1 174 ? -14.548 -0.155 7.433 1.00 97.06 174 VAL A O 1
ATOM 1344 N N . ALA A 1 175 ? -13.851 0.349 5.376 1.00 97.00 175 ALA A N 1
ATOM 1345 C CA . ALA A 1 175 ? -12.683 1.109 5.820 1.00 97.00 175 ALA A CA 1
ATOM 1346 C C . ALA A 1 175 ? -13.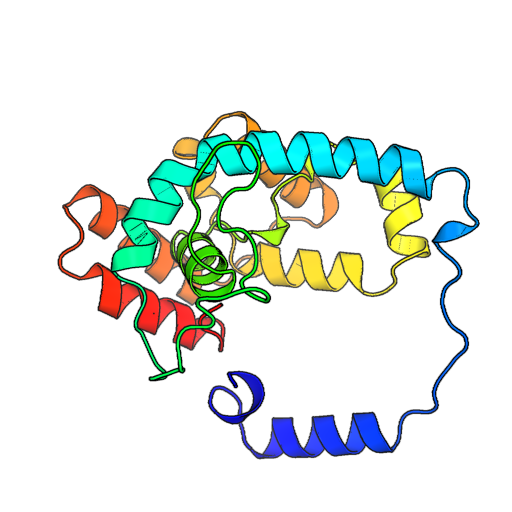060 2.322 6.691 1.00 97.00 175 ALA A C 1
ATOM 1348 O O . ALA A 1 175 ? -12.401 2.620 7.691 1.00 97.00 175 ALA A O 1
ATOM 1349 N N . ARG A 1 176 ? -14.161 3.008 6.364 1.00 96.81 176 ARG A N 1
ATOM 1350 C CA . ARG A 1 176 ? -14.715 4.092 7.198 1.00 96.81 176 ARG A CA 1
ATOM 1351 C C . ARG A 1 176 ? -15.209 3.583 8.544 1.00 96.81 176 ARG A C 1
ATOM 1353 O O . ARG A 1 176 ? -15.082 4.273 9.554 1.00 96.81 176 ARG A O 1
ATOM 1360 N N . GLU A 1 177 ? -15.800 2.397 8.572 1.00 96.31 177 GLU A N 1
ATOM 1361 C CA . GLU A 1 177 ? -16.218 1.736 9.804 1.00 96.31 177 GLU A CA 1
ATOM 1362 C C . GLU A 1 177 ? -15.019 1.327 10.668 1.00 96.31 177 GLU A C 1
ATOM 1364 O O . GLU A 1 177 ? -15.006 1.635 11.860 1.00 96.31 177 GLU A O 1
ATOM 1369 N N . VAL A 1 178 ? -13.969 0.764 10.059 1.00 96.44 178 VAL A N 1
ATOM 1370 C CA . VAL A 1 178 ? -12.691 0.439 10.716 1.00 96.44 178 VAL A CA 1
ATOM 1371 C C . VAL A 1 178 ? -12.096 1.675 11.389 1.00 96.44 178 VAL A C 1
ATOM 1373 O O . VAL A 1 178 ? -11.776 1.615 12.575 1.00 96.44 178 VAL A O 1
ATOM 1376 N N . ARG A 1 179 ? -11.983 2.807 10.677 1.00 95.25 179 ARG A N 1
ATOM 1377 C CA . ARG A 1 179 ? -11.437 4.051 11.255 1.00 95.25 179 ARG A CA 1
ATOM 1378 C C . ARG A 1 179 ? -12.271 4.541 12.440 1.00 95.25 179 ARG A C 1
ATOM 1380 O O . ARG A 1 179 ? -11.729 4.748 13.520 1.00 95.25 179 ARG A O 1
ATOM 1387 N N . ARG A 1 180 ? -13.600 4.596 12.288 1.00 94.44 180 ARG A N 1
ATOM 1388 C CA . ARG A 1 180 ? -14.514 4.957 13.387 1.00 94.44 180 ARG A CA 1
ATOM 1389 C C . ARG A 1 180 ? -14.400 4.009 14.586 1.00 94.44 180 ARG A C 1
ATOM 1391 O O . ARG A 1 180 ? -14.498 4.457 15.725 1.00 94.44 180 ARG A O 1
ATOM 1398 N N . SER A 1 181 ? -14.221 2.707 14.359 1.00 94.25 181 SER A N 1
ATOM 1399 C CA . SER A 1 181 ? -14.021 1.737 15.440 1.00 94.25 181 SER A CA 1
ATOM 1400 C C . SER A 1 181 ? -12.668 1.916 16.124 1.00 94.25 181 SER A C 1
ATOM 1402 O O . SER A 1 181 ? -12.608 1.762 17.344 1.00 94.25 181 SER A O 1
ATOM 1404 N N . ALA A 1 182 ? -11.604 2.220 15.376 1.00 91.44 182 ALA A N 1
ATOM 1405 C CA . ALA A 1 182 ? -10.276 2.465 15.930 1.00 91.44 182 ALA A CA 1
ATOM 1406 C C . ALA A 1 182 ? -10.283 3.684 16.868 1.00 91.44 182 ALA A C 1
ATOM 1408 O O . ALA A 1 182 ? -9.755 3.597 17.976 1.00 91.44 182 ALA A O 1
ATOM 1409 N N . ASP A 1 183 ? -10.983 4.755 16.484 1.00 88.94 183 ASP A N 1
ATOM 1410 C CA . ASP A 1 183 ? -11.141 5.965 17.303 1.00 88.94 183 ASP A CA 1
ATOM 1411 C C . ASP A 1 183 ? -11.929 5.707 18.603 1.00 88.94 183 ASP A C 1
ATOM 1413 O O . ASP A 1 183 ? -11.693 6.352 19.623 1.00 88.94 183 ASP A O 1
ATOM 1417 N N . ARG A 1 184 ? -12.847 4.728 18.598 1.00 88.88 184 ARG A N 1
ATOM 1418 C CA . ARG A 1 184 ? -13.675 4.330 19.757 1.00 88.88 184 ARG A CA 1
ATOM 1419 C C . ARG A 1 184 ? -13.067 3.214 20.618 1.00 88.88 184 ARG A C 1
ATOM 1421 O O . ARG A 1 184 ? -13.781 2.581 21.392 1.00 88.88 184 ARG A O 1
ATOM 1428 N N . GLY A 1 185 ? -11.772 2.931 20.484 1.00 80.44 185 GLY A N 1
ATOM 1429 C CA . GLY A 1 185 ? -11.078 1.936 21.315 1.00 80.44 185 GLY A CA 1
ATOM 1430 C C . GLY A 1 185 ? -11.092 0.496 20.783 1.00 80.44 185 GLY A C 1
ATOM 1431 O O . GLY A 1 185 ? -10.557 -0.392 21.439 1.00 80.44 185 GLY A O 1
ATOM 1432 N N . GLY A 1 186 ? -11.632 0.252 19.583 1.00 84.00 186 GLY A N 1
ATOM 1433 C CA . GLY A 1 186 ? -11.314 -0.940 18.786 1.00 84.00 186 GLY A CA 1
ATOM 1434 C C . GLY A 1 186 ? -12.044 -2.246 19.125 1.00 84.00 186 GLY A C 1
ATOM 1435 O O . GLY A 1 186 ? -11.558 -3.300 18.719 1.00 84.00 186 GLY A O 1
ATOM 1436 N N . ALA A 1 187 ? -13.187 -2.209 19.822 1.00 83.19 187 ALA A N 1
ATOM 1437 C CA . ALA A 1 187 ? -13.924 -3.416 20.232 1.00 83.19 187 ALA A CA 1
ATOM 1438 C C . ALA A 1 187 ? -14.270 -4.371 19.066 1.00 83.19 187 ALA A C 1
ATOM 1440 O O . ALA A 1 187 ? -14.132 -5.582 19.207 1.00 83.19 187 ALA A O 1
ATOM 1441 N N . GLU A 1 188 ? -14.643 -3.830 17.902 1.00 89.31 188 GLU A N 1
ATOM 1442 C CA . GLU A 1 188 ? -15.080 -4.595 16.715 1.00 89.31 188 GLU A CA 1
ATOM 1443 C C . GLU A 1 188 ? -13.996 -4.669 15.622 1.00 89.31 188 GLU A C 1
ATOM 1445 O O . GLU A 1 188 ? -14.210 -5.185 14.524 1.00 89.31 188 GLU A O 1
ATOM 1450 N N . LEU A 1 189 ? -12.795 -4.157 15.908 1.00 92.50 189 LEU A N 1
ATOM 1451 C CA . LEU A 1 189 ? -11.772 -3.908 14.894 1.00 92.50 189 LEU A CA 1
ATOM 1452 C C . LEU A 1 189 ? -11.326 -5.191 14.176 1.00 92.50 189 LEU A C 1
ATOM 1454 O O . LEU A 1 189 ? -11.076 -5.175 12.973 1.00 92.50 189 LEU A O 1
ATOM 1458 N N . GLY A 1 190 ? -11.251 -6.312 14.897 1.00 92.56 190 GLY A N 1
ATOM 1459 C CA . GLY A 1 190 ? -10.849 -7.597 14.322 1.00 92.56 190 GLY A CA 1
ATOM 1460 C C . GLY A 1 190 ? -11.847 -8.138 13.294 1.00 92.56 190 GLY A C 1
ATOM 1461 O O . GLY A 1 190 ? -11.434 -8.621 12.238 1.00 92.56 190 GLY A O 1
ATOM 1462 N N . GLU A 1 191 ? -13.147 -8.022 13.569 1.00 93.44 191 GLU A N 1
ATOM 1463 C CA . GLU A 1 191 ? -14.213 -8.461 12.658 1.00 93.44 191 GLU A CA 1
ATOM 1464 C C . GLU A 1 191 ? -14.271 -7.573 11.415 1.00 93.44 191 GLU A C 1
ATOM 1466 O O . GLU A 1 191 ? -14.318 -8.075 10.290 1.00 93.44 191 GLU A O 1
ATOM 1471 N N . LEU A 1 192 ? -14.153 -6.257 11.601 1.00 96.38 192 LEU A N 1
ATOM 1472 C CA . LEU A 1 192 ? -14.119 -5.299 10.498 1.00 96.38 192 LEU A CA 1
ATOM 1473 C C . LEU A 1 192 ? -12.901 -5.509 9.585 1.00 96.38 192 LEU A C 1
ATOM 1475 O O . LEU A 1 192 ? -13.035 -5.450 8.364 1.00 96.38 192 LEU A O 1
ATOM 1479 N N . ILE A 1 193 ? -11.728 -5.837 10.142 1.00 96.06 193 ILE A N 1
ATOM 1480 C CA . ILE A 1 193 ? -10.542 -6.212 9.352 1.00 96.06 193 ILE A CA 1
ATOM 1481 C C . ILE A 1 193 ? -10.807 -7.484 8.531 1.00 96.06 193 ILE A C 1
ATOM 1483 O O . ILE A 1 193 ? -10.395 -7.562 7.373 1.00 96.06 193 ILE A O 1
ATOM 1487 N N . VAL A 1 194 ? -11.486 -8.489 9.099 1.00 94.38 194 VAL A N 1
ATOM 1488 C CA . VAL A 1 194 ? -11.863 -9.712 8.365 1.00 94.38 194 VAL A CA 1
ATOM 1489 C C . VAL A 1 194 ? -12.826 -9.393 7.227 1.00 94.38 194 VAL A C 1
ATOM 1491 O O . VAL A 1 194 ? -12.635 -9.911 6.127 1.00 94.38 194 VAL A O 1
ATOM 1494 N N . ARG A 1 195 ? -13.821 -8.538 7.476 1.00 95.00 195 ARG A N 1
ATOM 1495 C CA . ARG A 1 195 ? -14.781 -8.095 6.461 1.00 95.00 195 ARG A CA 1
ATOM 1496 C C . ARG A 1 195 ? -14.076 -7.340 5.334 1.00 95.00 195 ARG A C 1
ATOM 1498 O O . ARG A 1 195 ? -14.242 -7.714 4.181 1.00 95.00 195 ARG A O 1
ATOM 1505 N N . ALA A 1 196 ? -13.207 -6.379 5.651 1.00 95.75 196 ALA A N 1
ATOM 1506 C CA . ALA A 1 196 ? -12.421 -5.650 4.650 1.00 95.75 196 ALA A CA 1
ATOM 1507 C C . ALA A 1 196 ? -11.538 -6.593 3.816 1.00 95.75 196 ALA A C 1
ATOM 1509 O O . ALA A 1 196 ? -11.439 -6.449 2.600 1.00 95.75 196 ALA A O 1
ATOM 1510 N N . ALA A 1 197 ? -10.925 -7.589 4.466 1.00 94.12 197 ALA A N 1
ATOM 1511 C CA . ALA A 1 197 ? -10.125 -8.613 3.802 1.00 94.12 197 ALA A CA 1
ATOM 1512 C C . ALA A 1 197 ? -10.942 -9.512 2.861 1.00 94.12 197 ALA A C 1
ATOM 1514 O O . ALA A 1 197 ? -10.401 -9.971 1.858 1.00 94.12 197 ALA A O 1
ATOM 1515 N N . ALA A 1 198 ? -12.214 -9.775 3.178 1.00 92.50 198 ALA A N 1
ATOM 1516 C CA . ALA A 1 198 ? -13.105 -10.552 2.321 1.00 92.50 198 ALA A CA 1
ATOM 1517 C C . ALA A 1 198 ? -13.438 -9.795 1.029 1.00 92.50 198 ALA A C 1
ATOM 1519 O O . ALA A 1 198 ? -13.333 -10.389 -0.037 1.00 92.50 198 ALA A O 1
ATOM 1520 N N . VAL A 1 199 ? -13.728 -8.490 1.118 1.00 94.19 199 VAL A N 1
ATOM 1521 C CA . VAL A 1 199 ? -14.014 -7.641 -0.057 1.00 94.19 199 VAL A CA 1
ATOM 1522 C C . VAL A 1 199 ? -12.829 -7.605 -1.023 1.00 94.19 199 VAL A C 1
ATOM 1524 O O . VAL A 1 199 ? -12.986 -7.763 -2.227 1.00 94.19 199 VAL A O 1
ATOM 1527 N N . ARG A 1 200 ? -11.608 -7.445 -0.499 1.00 94.44 200 ARG A N 1
ATOM 1528 C CA . ARG A 1 200 ? -10.392 -7.402 -1.331 1.00 94.44 200 ARG A CA 1
ATOM 1529 C C . ARG A 1 200 ? -9.806 -8.778 -1.664 1.00 94.44 200 ARG A C 1
ATOM 1531 O O . ARG A 1 200 ? -8.798 -8.844 -2.351 1.00 94.44 200 ARG A O 1
ATOM 1538 N N . HIS A 1 201 ? -10.393 -9.871 -1.171 1.00 92.00 201 HIS A N 1
ATOM 1539 C CA . HIS A 1 201 ? -9.910 -11.250 -1.348 1.00 92.00 201 HIS A CA 1
ATOM 1540 C C . HIS A 1 201 ? -8.495 -11.546 -0.808 1.00 92.00 201 HIS A C 1
ATOM 1542 O O . HIS A 1 201 ? -7.868 -12.542 -1.170 1.00 92.00 201 HIS A O 1
ATOM 1548 N N . PHE A 1 202 ? -7.975 -10.724 0.107 1.00 93.00 202 PHE A N 1
ATOM 1549 C CA . PHE A 1 202 ? -6.730 -11.002 0.824 1.00 93.00 202 PHE A CA 1
ATOM 1550 C C . PHE A 1 202 ? -6.660 -10.256 2.159 1.00 93.00 202 PHE A C 1
ATOM 1552 O O . PHE A 1 202 ? -7.164 -9.147 2.329 1.00 93.00 202 PHE A O 1
ATOM 1559 N N . LEU A 1 203 ? -5.968 -10.847 3.137 1.00 91.50 203 LEU A N 1
ATOM 1560 C CA . LEU A 1 203 ? -5.730 -10.177 4.418 1.00 91.50 203 LEU A CA 1
ATOM 1561 C C . LEU A 1 203 ? -4.656 -9.091 4.300 1.00 91.50 203 LEU A C 1
ATOM 1563 O O . LEU A 1 203 ? -4.876 -7.978 4.765 1.00 91.50 203 LEU A O 1
ATOM 1567 N N . GLY A 1 204 ? -3.520 -9.435 3.700 1.00 87.06 204 GLY A N 1
ATOM 1568 C CA . GLY A 1 204 ? -2.325 -8.612 3.524 1.00 87.06 204 GLY A CA 1
ATOM 1569 C C . GLY A 1 204 ? -1.142 -9.472 3.109 1.00 87.06 204 GLY A C 1
ATOM 1570 O O . GLY A 1 204 ? -1.307 -10.719 3.047 1.00 87.06 204 GLY A O 1
#

Radius of gyration: 18.13 Å; chains: 1; bounding box: 40×39×44 Å

pLDDT: mean 89.95, std 12.97, range [40.97, 98.38]